Protein AF-A0A958R2Z1-F1 (afdb_monomer_lite)

Sequence (185 aa):
MEFCKLLATMLVLVLSSSAIAAGGSEYTQKKSKKLNLEVQIKERERILEDLIKKKNGTTDPDVRRKVVEEMTAVHSAMLESIEDYNKVSKDLEYRYPEKGDDTKRKYLPMRSRSLEQIEKEMGLDAVLSGAKERVDQKYAPIVEEAKKKEKSARGGAFAEIEQADEKQKRKKEREQQRERLRLVR

Secondary structure (DSSP, 8-state):
--HHHHHHHHHHHHHTTSSSSS---HHHHHHHHHHHHHHHHHHHHHHHHHHHHHHHH---HHHHHHHHHHHHHHHHHHHHHHHHHHHHHHHHHHH-GGG-TTTTTT-PPPPP--HHHHHHHHSHHHHHHHHHHHHHHHHHHHHHHHHHHHHHHHHHHHHHHHHHHHHHHHHHHHHHHHHHHHTT-

Foldseek 3Di:
DVVVVVVVVVVVVVVVPPPPDDCDDPLVVLVVLLVVLVVLLVVLLVVLLVLLVVLVPDPDPVVNVVSVVVNVVSLVVSVVSLVVSLVSLVVSCVVPVVVPPVNVVPRDRDDRDDSVRSCVCSDPVVVVVVVVVVVCVVCVVVVVVVVVVVCVVCVVPVVVVVVVVVVVVVVVVVVVVVVVVVVVD

Structure (mmCIF, N/CA/C/O backbone):
data_AF-A0A958R2Z1-F1
#
_entry.id   AF-A0A958R2Z1-F1
#
loop_
_atom_site.group_PDB
_atom_site.id
_atom_site.type_symbol
_atom_site.label_atom_id
_atom_site.label_alt_id
_atom_site.label_comp_id
_atom_site.label_asym_id
_atom_site.label_entity_id
_atom_site.label_seq_id
_atom_site.pdbx_PDB_ins_code
_atom_site.Cartn_x
_atom_site.Cartn_y
_atom_site.Cartn_z
_atom_site.occupancy
_atom_site.B_iso_or_equiv
_atom_site.auth_seq_id
_atom_site.auth_comp_id
_atom_site.auth_asym_id
_atom_site.auth_atom_id
_atom_site.pdbx_PDB_model_num
ATOM 1 N N . MET A 1 1 ? 48.773 34.356 -38.856 1.00 56.91 1 MET A N 1
ATOM 2 C CA . MET A 1 1 ? 48.011 33.153 -39.269 1.00 56.91 1 MET A CA 1
ATOM 3 C C . MET A 1 1 ? 48.010 32.021 -38.228 1.00 56.91 1 MET A C 1
ATOM 5 O O . MET A 1 1 ? 47.507 30.948 -38.525 1.00 56.91 1 MET A O 1
ATOM 9 N N . GLU A 1 2 ? 48.487 32.240 -36.995 1.00 55.22 2 GLU A N 1
ATOM 10 C CA . GLU A 1 2 ? 48.527 31.190 -35.954 1.00 55.22 2 GLU A CA 1
ATOM 11 C C . GLU A 1 2 ? 47.281 31.184 -35.040 1.00 55.22 2 GLU A C 1
ATOM 13 O O . GLU A 1 2 ? 46.893 30.142 -34.521 1.00 55.22 2 GLU A O 1
ATOM 18 N N . PHE A 1 3 ? 46.563 32.310 -34.927 1.00 54.62 3 PHE A N 1
ATOM 19 C CA . PHE A 1 3 ? 45.335 32.409 -34.120 1.00 54.62 3 PHE A CA 1
ATOM 20 C C . PHE A 1 3 ? 44.149 31.595 -34.675 1.00 54.62 3 PHE A C 1
ATOM 22 O O . PHE A 1 3 ? 43.340 31.085 -33.903 1.00 54.62 3 PHE A O 1
ATOM 29 N N . CYS A 1 4 ? 44.061 31.398 -35.996 1.00 57.38 4 CYS A N 1
ATOM 30 C CA . CYS A 1 4 ? 42.998 30.579 -36.593 1.00 57.38 4 CYS A CA 1
ATOM 31 C C . CYS A 1 4 ? 43.187 29.073 -36.345 1.00 57.38 4 CYS A C 1
ATOM 33 O O . CYS A 1 4 ? 42.202 28.340 -36.325 1.00 57.38 4 CYS A O 1
ATOM 35 N N . LYS A 1 5 ? 44.422 28.603 -36.107 1.00 58.81 5 LYS A N 1
ATOM 36 C CA . LYS A 1 5 ? 44.691 27.186 -35.808 1.00 58.81 5 LYS A CA 1
ATOM 37 C C . LYS A 1 5 ? 44.267 26.815 -34.383 1.00 58.81 5 LYS A C 1
ATOM 39 O O . LYS A 1 5 ? 43.748 25.725 -34.178 1.00 58.81 5 LYS A O 1
ATOM 44 N N . LEU A 1 6 ? 44.412 27.740 -33.430 1.00 59.84 6 LEU A N 1
ATOM 45 C CA . LEU A 1 6 ? 44.012 27.557 -32.026 1.00 59.84 6 LEU A CA 1
ATOM 46 C C . LEU A 1 6 ? 42.488 27.526 -31.822 1.00 59.84 6 LEU A C 1
ATOM 48 O O . LEU A 1 6 ? 41.992 26.775 -30.986 1.00 59.84 6 LEU A O 1
ATOM 52 N N . LEU A 1 7 ? 41.730 28.301 -32.604 1.00 61.94 7 LEU A N 1
ATOM 53 C CA . LEU A 1 7 ? 40.263 28.267 -32.546 1.00 61.94 7 LEU A CA 1
ATOM 54 C C . LEU A 1 7 ? 39.683 27.002 -33.193 1.00 61.94 7 LEU A C 1
ATOM 56 O O . LEU A 1 7 ? 38.708 26.449 -32.689 1.00 61.94 7 LEU A O 1
ATOM 60 N N . ALA A 1 8 ? 40.307 26.500 -34.263 1.00 62.34 8 ALA A N 1
ATOM 61 C CA . ALA A 1 8 ? 39.880 25.265 -34.915 1.00 62.34 8 ALA A CA 1
ATOM 62 C C . ALA A 1 8 ? 40.110 24.024 -34.033 1.00 62.34 8 ALA A C 1
ATOM 64 O O . ALA A 1 8 ? 39.255 23.142 -33.986 1.00 62.34 8 ALA A O 1
ATOM 65 N N . THR A 1 9 ? 41.216 23.961 -33.282 1.00 61.12 9 THR A N 1
ATOM 66 C CA . THR A 1 9 ? 41.487 22.832 -32.375 1.00 61.12 9 THR A CA 1
ATOM 67 C C . THR A 1 9 ? 40.597 22.843 -31.133 1.00 61.12 9 THR A C 1
ATOM 69 O O . THR A 1 9 ? 40.142 21.780 -30.713 1.00 61.12 9 THR A O 1
ATOM 72 N N . MET A 1 10 ? 40.260 24.020 -30.593 1.00 59.91 10 MET A N 1
ATOM 73 C CA . MET A 1 10 ? 39.283 24.140 -29.501 1.00 59.91 10 MET A CA 1
ATOM 74 C C . MET A 1 10 ? 37.863 23.737 -29.933 1.00 59.91 10 MET A C 1
ATOM 76 O O . MET A 1 10 ? 37.148 23.106 -29.158 1.00 59.91 10 MET A O 1
ATOM 80 N N . LEU A 1 11 ? 37.461 24.026 -31.176 1.00 53.84 11 LEU A N 1
ATOM 81 C CA . LEU A 1 11 ? 36.144 23.630 -31.689 1.00 53.84 11 LEU A CA 1
ATOM 82 C C . LEU A 1 11 ? 36.022 22.104 -31.873 1.00 53.84 11 LEU A C 1
ATOM 84 O O . LEU A 1 11 ? 34.978 21.527 -31.573 1.00 53.84 11 LEU A O 1
ATOM 88 N N . VAL A 1 12 ? 37.097 21.433 -32.302 1.00 58.16 12 VAL A N 1
ATOM 89 C CA . VAL A 1 12 ? 37.125 19.964 -32.451 1.00 58.16 12 VAL A CA 1
ATOM 90 C C . VAL A 1 12 ? 37.089 19.256 -31.088 1.00 58.16 12 VAL A C 1
ATOM 92 O O . VAL A 1 12 ? 36.422 18.233 -30.957 1.00 58.16 12 VAL A O 1
ATOM 95 N N . LEU A 1 13 ? 37.716 19.826 -30.051 1.00 54.16 13 LEU A N 1
ATOM 96 C CA . LEU A 1 13 ? 37.736 19.256 -28.693 1.00 54.16 13 LEU A CA 1
ATOM 97 C C . LEU A 1 13 ? 36.388 19.370 -27.951 1.00 54.16 13 LEU A C 1
ATOM 99 O O . LEU A 1 13 ? 36.066 18.525 -27.113 1.00 54.16 13 LEU A O 1
ATOM 103 N N . VAL A 1 14 ? 35.564 20.372 -28.279 1.00 56.72 14 VAL A N 1
ATOM 104 C CA . VAL A 1 14 ? 34.215 20.532 -27.700 1.00 56.72 14 VAL A CA 1
ATOM 105 C C . VAL A 1 14 ? 33.191 19.605 -28.375 1.00 56.72 14 VAL A C 1
ATOM 107 O O . VAL A 1 14 ? 32.267 19.125 -27.717 1.00 56.72 14 VAL A O 1
ATOM 110 N N . LEU A 1 15 ? 33.382 19.264 -29.654 1.00 53.66 15 LEU A N 1
ATOM 111 C CA . LEU A 1 15 ? 32.486 18.365 -30.397 1.00 53.66 15 LEU A CA 1
ATOM 112 C C . LEU A 1 15 ? 32.717 16.868 -30.110 1.00 53.66 15 LEU A C 1
ATOM 114 O O . LEU A 1 15 ? 31.815 16.065 -30.328 1.00 53.66 15 LEU A O 1
ATOM 118 N N . SER A 1 16 ? 33.871 16.471 -29.564 1.00 52.66 16 SER A N 1
ATOM 119 C CA . SER A 1 16 ? 34.144 15.070 -29.190 1.00 52.66 16 SER A CA 1
ATOM 120 C C . SER A 1 16 ? 33.562 14.637 -27.835 1.00 52.66 16 SER A C 1
ATOM 122 O O . SER A 1 16 ? 33.577 13.449 -27.521 1.00 52.66 16 SER A O 1
ATOM 124 N N . SER A 1 17 ? 33.027 15.561 -27.029 1.00 52.44 17 SER A N 1
ATOM 125 C CA . SER A 1 17 ? 32.559 15.262 -25.660 1.00 52.44 17 SER A CA 1
ATOM 126 C C . SER A 1 17 ? 31.057 14.954 -25.541 1.00 52.44 17 SER A C 1
ATOM 128 O O . SER A 1 17 ? 30.572 14.707 -24.440 1.00 52.44 17 SER A O 1
ATOM 130 N N . SER A 1 18 ? 30.294 14.943 -26.639 1.00 50.31 18 SER A N 1
ATOM 131 C CA . SER A 1 18 ? 28.827 14.763 -26.612 1.00 50.31 18 SER A CA 1
ATOM 132 C C . SER A 1 18 ? 28.334 13.347 -26.960 1.00 50.31 18 SER A C 1
ATOM 134 O O . SER A 1 18 ? 27.128 13.119 -26.999 1.00 50.31 18 SER A O 1
ATOM 136 N N . ALA A 1 19 ? 29.225 12.369 -27.158 1.00 48.72 19 ALA A N 1
ATOM 137 C CA . ALA A 1 19 ? 28.847 11.017 -27.598 1.00 48.72 19 ALA A CA 1
ATOM 138 C C . ALA A 1 19 ? 28.872 9.923 -26.504 1.00 48.72 19 ALA A C 1
ATOM 140 O O . ALA A 1 19 ? 28.764 8.741 -26.824 1.00 48.72 19 ALA A O 1
ATOM 141 N N . ILE A 1 20 ? 28.981 10.272 -25.215 1.00 55.00 20 ILE A N 1
ATOM 142 C CA . ILE A 1 20 ? 29.009 9.296 -24.104 1.00 55.00 20 ILE A CA 1
ATOM 143 C C . ILE A 1 20 ? 27.854 9.559 -23.126 1.00 55.00 20 ILE A C 1
ATOM 145 O O . ILE A 1 20 ? 28.091 9.944 -21.989 1.00 55.00 20 ILE A O 1
ATOM 149 N N . ALA A 1 21 ? 26.589 9.404 -23.539 1.00 50.72 21 ALA A N 1
ATOM 150 C CA . ALA A 1 21 ? 25.480 9.468 -22.566 1.00 50.72 21 ALA A CA 1
ATOM 151 C C . ALA A 1 21 ? 24.134 8.833 -22.976 1.00 50.72 21 ALA A C 1
ATOM 153 O O . ALA A 1 21 ? 23.146 9.056 -22.284 1.00 50.72 21 ALA A O 1
ATOM 154 N N . ALA A 1 22 ? 24.035 8.048 -24.057 1.00 48.44 22 ALA A N 1
ATOM 155 C CA . ALA A 1 22 ? 22.736 7.495 -24.490 1.00 48.44 22 ALA A CA 1
ATOM 156 C C . ALA A 1 22 ? 22.756 5.991 -24.821 1.00 48.44 22 ALA A C 1
ATOM 158 O O . ALA A 1 22 ? 21.903 5.500 -25.549 1.00 48.44 22 ALA A O 1
ATOM 159 N N . GLY A 1 23 ? 23.723 5.251 -24.272 1.00 41.47 23 GLY A N 1
ATOM 160 C CA . GLY A 1 23 ? 23.853 3.798 -24.430 1.00 41.47 23 GLY A CA 1
ATOM 161 C C . GLY A 1 23 ? 23.754 3.045 -23.104 1.00 41.47 23 GLY A C 1
ATOM 162 O O . GLY A 1 23 ? 24.542 2.134 -22.862 1.00 41.47 23 GLY A O 1
ATOM 163 N N . GLY A 1 24 ? 22.854 3.442 -22.199 1.00 58.66 24 GLY A N 1
ATOM 164 C CA . GLY A 1 24 ? 22.540 2.590 -21.050 1.00 58.66 24 GLY A CA 1
ATOM 165 C C . GLY A 1 24 ? 22.017 1.250 -21.567 1.00 58.66 24 GLY A C 1
ATOM 166 O O . GLY A 1 24 ? 21.120 1.241 -22.406 1.00 58.66 24 GLY A O 1
ATOM 167 N N . SER A 1 25 ? 22.593 0.127 -21.125 1.00 81.06 25 SER A N 1
ATOM 168 C CA . SER A 1 25 ? 22.100 -1.194 -21.531 1.00 81.06 25 SER A CA 1
ATOM 169 C C . SER A 1 25 ? 20.599 -1.310 -21.232 1.00 81.06 25 SER A C 1
ATOM 171 O O . SER A 1 25 ? 20.127 -0.755 -20.244 1.00 81.06 25 SER A O 1
ATOM 173 N N . GLU A 1 26 ? 19.829 -2.031 -22.055 1.00 88.38 26 GLU A N 1
ATOM 174 C CA . GLU A 1 26 ? 18.372 -2.221 -21.862 1.00 88.38 26 GLU A CA 1
ATOM 175 C C . GLU A 1 26 ? 18.023 -2.587 -20.400 1.00 88.38 26 GLU A C 1
ATOM 177 O O . GLU A 1 26 ? 17.028 -2.125 -19.836 1.00 88.38 26 GLU A O 1
ATOM 182 N N . TYR A 1 27 ? 18.910 -3.340 -19.742 1.00 86.94 27 TYR A N 1
ATOM 183 C CA . TYR A 1 27 ? 18.858 -3.638 -18.315 1.00 86.94 27 TYR A CA 1
ATOM 184 C C . TYR A 1 27 ? 18.813 -2.391 -17.412 1.00 86.94 27 TYR A C 1
ATOM 186 O O . TYR A 1 27 ? 17.970 -2.322 -16.516 1.00 86.94 27 TYR A O 1
ATOM 194 N N . THR A 1 28 ? 19.689 -1.397 -17.605 1.00 88.56 28 THR A N 1
ATOM 195 C CA . THR A 1 28 ? 19.709 -0.192 -16.756 1.00 88.56 28 THR A CA 1
ATOM 196 C C . THR A 1 28 ? 18.454 0.652 -16.942 1.00 88.56 28 THR A C 1
ATOM 198 O O . THR A 1 28 ? 17.934 1.174 -15.956 1.00 88.56 28 THR A O 1
ATOM 201 N N . GLN A 1 29 ? 17.917 0.716 -18.163 1.00 90.94 29 GLN A N 1
ATOM 202 C CA . GLN A 1 29 ? 16.654 1.395 -18.459 1.00 90.94 29 GLN A CA 1
ATOM 203 C C . GLN A 1 29 ? 15.463 0.694 -17.791 1.00 90.94 29 GLN A C 1
ATOM 205 O O . GLN A 1 29 ? 14.625 1.335 -17.158 1.00 90.94 29 GLN A O 1
ATOM 210 N N . LYS A 1 30 ? 15.383 -0.638 -17.881 1.00 90.69 30 LYS A N 1
ATOM 211 C CA . LYS A 1 30 ? 14.327 -1.408 -17.206 1.00 90.69 30 LYS A CA 1
ATOM 212 C C . LYS A 1 30 ? 14.442 -1.311 -15.685 1.00 90.69 30 LYS A C 1
ATOM 214 O O . LYS A 1 30 ? 13.432 -1.167 -14.997 1.00 90.69 30 LYS A O 1
ATOM 219 N N . LYS A 1 31 ? 15.666 -1.315 -15.152 1.00 89.69 31 LYS A N 1
ATOM 220 C CA . LYS A 1 31 ? 15.934 -1.135 -13.721 1.00 89.69 31 LYS A CA 1
ATOM 221 C C . LYS A 1 31 ? 15.510 0.249 -13.225 1.00 89.69 31 LYS A C 1
ATOM 223 O O . LYS A 1 31 ? 14.872 0.335 -12.179 1.00 89.69 31 LYS A O 1
ATOM 228 N N . SER A 1 32 ? 15.822 1.320 -13.956 1.00 91.38 32 SER A N 1
ATOM 229 C CA . SER A 1 32 ? 15.387 2.672 -13.584 1.00 91.38 32 SER A CA 1
ATOM 230 C C . SER A 1 32 ? 13.868 2.819 -13.681 1.00 91.38 32 SER A C 1
ATOM 232 O O . SER A 1 32 ? 13.253 3.344 -12.755 1.00 91.38 32 SER A O 1
ATOM 234 N N . LYS A 1 33 ? 13.238 2.258 -14.725 1.00 93.25 33 LYS A N 1
ATOM 235 C CA . LYS A 1 33 ? 11.772 2.199 -14.841 1.00 93.25 33 LYS A CA 1
ATOM 236 C C . LYS A 1 33 ? 11.137 1.502 -13.635 1.00 93.25 33 LYS A C 1
ATOM 238 O O . LYS A 1 33 ? 10.193 2.037 -13.062 1.00 93.25 33 LYS A O 1
ATOM 243 N N . LYS A 1 34 ? 11.672 0.349 -13.219 1.00 90.94 34 LYS A N 1
ATOM 244 C CA . LYS A 1 34 ? 11.205 -0.378 -12.028 1.00 90.94 34 LYS A CA 1
ATOM 245 C C . LYS A 1 34 ? 11.274 0.493 -10.767 1.00 90.94 34 LYS A C 1
ATOM 247 O O . LYS A 1 34 ? 10.302 0.555 -10.021 1.00 90.94 34 LYS A O 1
ATOM 252 N N . LEU A 1 35 ? 12.405 1.164 -10.537 1.00 91.69 35 LEU A N 1
ATOM 253 C CA . LEU A 1 35 ? 12.589 2.039 -9.372 1.00 91.69 35 LEU A CA 1
ATOM 254 C C . LEU A 1 35 ? 11.611 3.219 -9.383 1.00 91.69 35 LEU A C 1
ATOM 256 O O . LEU A 1 35 ? 11.030 3.541 -8.352 1.00 91.69 35 LEU A O 1
ATOM 260 N N . ASN A 1 36 ? 11.377 3.824 -10.547 1.00 95.00 36 ASN A N 1
ATOM 261 C CA . ASN A 1 36 ? 10.409 4.910 -10.683 1.00 95.00 36 ASN A CA 1
ATOM 262 C C . ASN A 1 36 ? 8.981 4.445 -10.369 1.00 95.00 36 ASN A C 1
ATOM 264 O O . ASN A 1 36 ? 8.262 5.143 -9.659 1.00 95.00 36 ASN A O 1
ATOM 268 N N . LEU A 1 37 ? 8.585 3.258 -10.841 1.00 95.50 37 LEU A N 1
ATOM 269 C CA . LEU A 1 37 ? 7.282 2.668 -10.515 1.00 95.50 37 LEU A CA 1
ATOM 270 C C . LEU A 1 37 ? 7.143 2.408 -9.010 1.00 95.50 37 LEU A C 1
ATOM 272 O O . LEU A 1 37 ? 6.101 2.703 -8.437 1.00 95.50 37 LEU A O 1
ATOM 276 N N . GLU A 1 38 ? 8.199 1.935 -8.345 1.00 93.50 38 GLU A N 1
ATOM 277 C CA . GLU A 1 38 ? 8.192 1.750 -6.889 1.00 93.50 38 GLU A CA 1
ATOM 278 C C . GLU A 1 38 ? 7.981 3.072 -6.135 1.00 93.50 38 GLU A C 1
ATOM 280 O O . GLU A 1 38 ? 7.201 3.126 -5.183 1.00 93.50 38 GLU A O 1
ATOM 285 N N . VAL A 1 39 ? 8.645 4.148 -6.567 1.00 95.31 39 VAL A N 1
ATOM 286 C CA . VAL A 1 39 ? 8.457 5.485 -5.983 1.00 95.31 39 VAL A CA 1
ATOM 287 C C . VAL A 1 39 ? 7.030 5.986 -6.214 1.00 95.31 39 VAL A C 1
ATOM 289 O O . VAL A 1 39 ? 6.411 6.491 -5.282 1.00 95.31 39 VAL A O 1
ATOM 292 N N . GLN A 1 40 ? 6.477 5.803 -7.417 1.00 96.00 40 GLN A N 1
ATOM 293 C CA . GLN A 1 40 ? 5.100 6.199 -7.734 1.00 96.00 40 GLN A CA 1
ATOM 294 C C . GLN A 1 40 ? 4.064 5.441 -6.902 1.00 96.00 40 GLN A C 1
ATOM 296 O O . GLN A 1 40 ? 3.106 6.047 -6.428 1.00 96.00 40 GLN A O 1
ATOM 301 N N . ILE A 1 41 ? 4.254 4.134 -6.701 1.00 95.62 41 ILE A N 1
ATOM 302 C CA . ILE A 1 41 ? 3.369 3.321 -5.860 1.00 95.62 41 ILE A CA 1
ATOM 303 C C . ILE A 1 41 ? 3.393 3.851 -4.424 1.00 95.62 41 ILE A C 1
ATOM 305 O O . ILE A 1 41 ? 2.334 4.141 -3.877 1.00 95.62 41 ILE A O 1
ATOM 309 N N . LYS A 1 42 ? 4.582 4.081 -3.852 1.00 95.00 42 LYS A N 1
ATOM 310 C CA . LYS A 1 42 ? 4.731 4.639 -2.494 1.00 95.00 42 LYS A CA 1
ATOM 311 C C . LYS A 1 42 ? 4.096 6.020 -2.346 1.00 95.00 42 LYS A C 1
ATOM 313 O O . LYS A 1 42 ? 3.500 6.316 -1.316 1.00 95.00 42 LYS A O 1
ATOM 318 N N . GLU A 1 43 ? 4.222 6.871 -3.358 1.00 96.56 43 GLU A N 1
ATOM 319 C CA . GLU A 1 43 ? 3.614 8.199 -3.324 1.00 96.56 43 GLU A CA 1
ATOM 320 C C . GLU A 1 43 ? 2.084 8.124 -3.387 1.00 96.56 43 GLU A C 1
ATOM 322 O O . GLU A 1 43 ? 1.398 8.788 -2.615 1.00 96.56 43 GLU A O 1
ATOM 327 N N . ARG A 1 44 ? 1.527 7.246 -4.229 1.00 96.50 44 ARG A N 1
ATOM 328 C CA . ARG A 1 44 ? 0.074 7.019 -4.277 1.00 96.50 44 ARG A CA 1
ATOM 329 C C . ARG A 1 44 ? -0.468 6.396 -2.996 1.00 96.50 44 ARG A C 1
ATOM 331 O O . ARG A 1 44 ? -1.572 6.748 -2.594 1.00 96.50 44 ARG A O 1
ATOM 338 N N . GLU A 1 45 ? 0.296 5.529 -2.334 1.00 94.44 45 GLU A N 1
ATOM 339 C CA . GLU A 1 45 ? -0.061 5.001 -1.012 1.00 94.44 45 GLU A CA 1
ATOM 340 C C . GLU A 1 45 ? -0.185 6.121 0.028 1.00 94.44 45 GLU A C 1
ATOM 342 O O . GLU A 1 45 ? -1.155 6.136 0.782 1.00 94.44 45 GLU A O 1
ATOM 347 N N . ARG A 1 46 ? 0.733 7.097 0.030 1.00 95.12 46 ARG A N 1
ATOM 348 C CA . ARG A 1 46 ? 0.645 8.272 0.917 1.00 95.12 46 ARG A CA 1
ATOM 349 C C . ARG A 1 46 ? -0.562 9.147 0.604 1.00 95.12 46 ARG A C 1
ATOM 351 O O . ARG A 1 46 ? -1.287 9.532 1.514 1.00 95.12 46 ARG A O 1
ATOM 358 N N . ILE A 1 47 ? -0.805 9.422 -0.678 1.00 95.69 47 ILE A N 1
ATOM 359 C CA . ILE A 1 47 ? -1.978 10.196 -1.107 1.00 95.69 47 ILE A CA 1
ATOM 360 C C . ILE A 1 47 ? -3.267 9.490 -0.661 1.00 95.69 47 ILE A C 1
ATOM 362 O O . ILE A 1 47 ? -4.171 10.141 -0.142 1.00 95.69 47 ILE A O 1
ATOM 366 N N . LEU A 1 48 ? -3.351 8.162 -0.809 1.00 95.25 48 LEU A N 1
ATOM 367 C CA . LEU A 1 48 ? -4.483 7.382 -0.303 1.00 95.25 48 LEU A CA 1
ATOM 368 C C . LEU A 1 48 ? -4.625 7.501 1.215 1.00 95.25 48 LEU A C 1
ATOM 370 O O . LEU A 1 48 ? -5.736 7.714 1.691 1.00 95.25 48 LEU A O 1
ATOM 374 N N . GLU A 1 49 ? -3.530 7.408 1.968 1.00 93.50 49 GLU A N 1
ATOM 375 C CA . GLU A 1 49 ? -3.542 7.576 3.425 1.00 93.50 49 GLU A CA 1
ATOM 376 C C . GLU A 1 49 ? -4.132 8.938 3.834 1.00 93.50 49 GLU A C 1
ATOM 378 O O . GLU A 1 49 ? -4.991 9.017 4.719 1.00 93.50 49 GLU A O 1
ATOM 383 N N . ASP A 1 50 ? -3.733 10.012 3.155 1.00 94.25 50 ASP A N 1
ATOM 384 C CA . ASP A 1 50 ? -4.230 11.362 3.424 1.00 94.25 50 ASP A CA 1
ATOM 385 C C . ASP A 1 50 ? -5.704 11.533 3.033 1.00 94.25 50 ASP A C 1
ATOM 387 O O . ASP A 1 50 ? -6.479 12.149 3.772 1.00 94.25 50 ASP A O 1
ATOM 391 N N . LEU A 1 51 ? -6.135 10.933 1.920 1.00 95.25 51 LEU A N 1
ATOM 392 C CA . LEU A 1 51 ? -7.544 10.919 1.522 1.00 95.25 51 LEU A CA 1
ATOM 393 C C . LEU A 1 51 ? -8.410 10.125 2.509 1.00 95.25 51 LEU A C 1
ATOM 395 O O . LEU A 1 51 ? -9.503 10.574 2.852 1.00 95.25 51 LEU A O 1
ATOM 399 N N . ILE A 1 52 ? -7.916 9.002 3.038 1.00 93.44 52 ILE A N 1
ATOM 400 C CA . ILE A 1 52 ? -8.607 8.217 4.073 1.00 93.44 52 ILE A CA 1
ATOM 401 C C . ILE A 1 52 ? -8.780 9.057 5.342 1.00 93.44 52 ILE A C 1
ATOM 403 O O . ILE A 1 52 ? -9.879 9.128 5.900 1.00 93.44 52 ILE A O 1
ATOM 407 N N . LYS A 1 53 ? -7.727 9.760 5.777 1.00 91.62 53 LYS A N 1
ATOM 408 C CA . LYS A 1 53 ? -7.808 10.694 6.913 1.00 91.62 53 LYS A CA 1
ATOM 409 C C . LYS A 1 53 ? -8.833 11.798 6.654 1.00 91.62 53 LYS A C 1
ATOM 411 O O . LYS A 1 53 ? -9.658 12.080 7.523 1.00 91.62 53 LYS A O 1
ATOM 416 N N . LYS A 1 54 ? -8.837 12.381 5.452 1.00 92.88 54 LYS A N 1
ATOM 417 C CA . LYS A 1 54 ? -9.787 13.430 5.052 1.00 92.88 54 LYS A CA 1
ATOM 418 C C . LYS A 1 54 ? -11.232 12.921 5.027 1.00 92.88 54 LYS A C 1
ATOM 420 O O . LYS A 1 54 ? -12.115 13.597 5.555 1.00 92.88 54 LYS A O 1
ATOM 425 N N . LYS A 1 55 ? -11.478 11.722 4.487 1.00 93.06 55 LYS A N 1
ATOM 426 C CA . LYS A 1 55 ? -12.789 11.043 4.479 1.00 93.06 55 LYS A CA 1
ATOM 427 C C . LYS A 1 55 ? -13.312 10.848 5.902 1.00 93.06 55 LYS A C 1
ATOM 429 O O . LYS A 1 55 ? -14.468 11.169 6.173 1.00 93.06 55 LYS A O 1
ATOM 434 N N . ASN A 1 56 ? -12.454 10.363 6.800 1.00 89.25 56 ASN A N 1
ATOM 435 C CA . ASN A 1 56 ? -12.804 10.078 8.193 1.00 89.25 56 ASN A CA 1
ATOM 436 C C . ASN A 1 56 ? -13.008 11.351 9.031 1.00 89.25 56 ASN A C 1
ATOM 438 O O . ASN A 1 56 ? -13.839 11.354 9.935 1.00 89.25 56 ASN A O 1
ATOM 442 N N . GLY A 1 57 ? -12.283 12.434 8.730 1.00 89.56 57 GLY A N 1
ATOM 443 C CA . GLY A 1 57 ? -12.398 13.714 9.439 1.00 89.56 57 GLY A CA 1
ATOM 444 C C . GLY A 1 57 ? -13.538 14.621 8.962 1.00 89.56 57 GLY A C 1
ATOM 445 O O . GLY A 1 57 ? -13.888 15.573 9.655 1.00 89.56 57 GLY A O 1
ATOM 446 N N . THR A 1 58 ? -14.126 14.351 7.795 1.00 93.19 58 THR A N 1
ATOM 447 C CA . THR A 1 58 ? -15.157 15.213 7.203 1.00 93.19 58 THR A CA 1
ATOM 448 C C . THR A 1 58 ? -16.563 14.731 7.553 1.00 93.19 58 THR A C 1
ATOM 450 O O . THR A 1 58 ? -16.898 13.565 7.334 1.00 93.19 58 THR A O 1
ATOM 453 N N . THR A 1 59 ? -17.415 15.628 8.050 1.00 93.31 59 THR A N 1
ATOM 454 C CA . THR A 1 59 ? -18.838 15.365 8.344 1.00 93.31 59 THR A CA 1
ATOM 455 C C . THR A 1 59 ? -19.767 15.677 7.170 1.00 93.31 59 THR A C 1
ATOM 457 O O . THR A 1 59 ? -20.856 15.114 7.099 1.00 93.31 59 THR A O 1
ATOM 460 N N . ASP A 1 60 ? -19.329 16.531 6.243 1.00 96.56 60 ASP A N 1
ATOM 461 C CA . ASP A 1 60 ? -20.081 16.918 5.049 1.00 96.56 60 ASP A CA 1
ATOM 462 C C . ASP A 1 60 ? -20.181 15.747 4.040 1.00 96.56 60 ASP A C 1
ATOM 464 O O . ASP A 1 60 ? -19.144 15.238 3.584 1.00 96.56 60 ASP A O 1
ATOM 468 N N . PRO A 1 61 ? -21.401 15.299 3.679 1.00 94.62 61 PRO A N 1
ATOM 469 C CA . PRO A 1 61 ? -21.601 14.190 2.749 1.00 94.62 61 PRO A CA 1
ATOM 470 C C . PRO A 1 61 ? -21.099 14.479 1.327 1.00 94.62 61 PRO A C 1
ATOM 472 O O . PRO A 1 61 ? -20.586 13.564 0.677 1.00 94.62 61 PRO A O 1
ATOM 475 N N . ASP A 1 62 ? -21.186 15.720 0.844 1.00 95.81 62 ASP A N 1
ATOM 476 C CA . ASP A 1 62 ? -20.788 16.064 -0.525 1.00 95.81 62 ASP A CA 1
ATOM 477 C C . ASP A 1 62 ? -19.267 16.054 -0.672 1.00 95.81 62 ASP A C 1
ATOM 479 O O . ASP A 1 62 ? -18.715 15.526 -1.644 1.00 95.81 62 ASP A O 1
ATOM 483 N N . VAL A 1 63 ? -18.565 16.580 0.333 1.00 94.50 63 VAL A N 1
ATOM 484 C CA . VAL A 1 63 ? -17.101 16.517 0.394 1.00 94.50 63 VAL A CA 1
ATOM 485 C C . VAL A 1 63 ? -16.642 15.071 0.557 1.00 94.50 63 VAL A C 1
ATOM 487 O O . VAL A 1 63 ? -15.700 14.652 -0.116 1.00 94.50 63 VAL A O 1
ATOM 490 N N . ARG A 1 64 ? -17.328 14.273 1.385 1.00 94.50 64 ARG A N 1
ATOM 491 C CA . ARG A 1 64 ? -17.011 12.851 1.553 1.00 94.50 64 ARG A CA 1
ATOM 492 C C . ARG A 1 64 ? -17.137 12.082 0.237 1.00 94.50 64 ARG A C 1
ATOM 494 O O . ARG A 1 64 ? -16.256 11.280 -0.063 1.00 94.50 64 ARG A O 1
ATOM 501 N N . ARG A 1 65 ? -18.176 12.342 -0.566 1.00 95.62 65 ARG A N 1
ATOM 502 C CA . ARG A 1 65 ? -18.346 11.696 -1.878 1.00 95.62 65 ARG A CA 1
ATOM 503 C C . ARG A 1 65 ? -17.198 12.032 -2.829 1.00 95.62 65 ARG A C 1
ATOM 505 O O . ARG A 1 65 ? -16.616 11.119 -3.403 1.00 95.62 65 ARG A O 1
ATOM 512 N N . LYS A 1 66 ? -16.818 13.311 -2.925 1.00 96.50 66 LYS A N 1
ATOM 513 C CA . LYS A 1 66 ? -15.681 13.754 -3.755 1.00 96.50 66 LYS A CA 1
ATOM 514 C C . LYS A 1 66 ? -14.369 13.092 -3.341 1.00 96.50 66 LYS A C 1
ATOM 516 O O . LYS A 1 66 ? -13.615 12.643 -4.192 1.00 96.50 66 LYS A O 1
ATOM 521 N N . VAL A 1 67 ? -14.120 12.978 -2.036 1.00 96.19 67 VAL A N 1
ATOM 522 C CA . VAL A 1 67 ? -12.924 12.293 -1.525 1.00 96.19 67 VAL A CA 1
ATOM 523 C C . VAL A 1 67 ? -12.935 10.811 -1.905 1.00 96.19 67 VAL A C 1
ATOM 525 O O . VAL A 1 67 ? -11.902 10.285 -2.297 1.00 96.19 67 VAL A O 1
ATOM 528 N N . VAL A 1 68 ? -14.086 10.135 -1.848 1.00 95.19 68 VAL A N 1
ATOM 529 C CA . VAL A 1 68 ? -14.196 8.734 -2.292 1.00 95.19 68 VAL A CA 1
ATOM 530 C C . VAL A 1 68 ? -13.939 8.601 -3.797 1.00 95.19 68 VAL A C 1
ATOM 532 O O . VAL A 1 68 ? -13.214 7.698 -4.208 1.00 95.19 68 VAL A O 1
ATOM 535 N N . GLU A 1 69 ? -14.465 9.511 -4.619 1.00 96.88 69 GLU A N 1
ATOM 536 C CA . GLU A 1 69 ? -14.180 9.553 -6.061 1.00 96.88 69 GLU A CA 1
ATOM 537 C C . GLU A 1 69 ? -12.664 9.718 -6.315 1.00 96.88 69 GLU A C 1
ATOM 539 O O . GLU A 1 69 ? -12.067 8.923 -7.045 1.00 96.88 69 GLU A O 1
ATOM 544 N N . GLU A 1 70 ? -12.004 10.656 -5.625 1.00 96.81 70 GLU A N 1
ATOM 545 C CA . GLU A 1 70 ? -10.543 10.839 -5.674 1.00 96.81 70 GLU A CA 1
ATOM 546 C C . GLU A 1 70 ? -9.783 9.574 -5.233 1.00 96.81 70 GLU A C 1
ATOM 548 O O . GLU A 1 70 ? -8.831 9.158 -5.898 1.00 96.81 70 GLU A O 1
ATOM 553 N N . MET A 1 71 ? -10.223 8.909 -4.159 1.00 96.25 71 MET A N 1
ATOM 554 C CA . MET A 1 71 ? -9.620 7.660 -3.678 1.00 96.25 71 MET A CA 1
ATOM 555 C C . MET A 1 71 ? -9.687 6.554 -4.730 1.00 96.25 71 MET A C 1
ATOM 557 O O . MET A 1 71 ? -8.691 5.866 -4.957 1.00 96.25 71 MET A O 1
ATOM 561 N N . THR A 1 72 ? -10.832 6.387 -5.397 1.00 96.88 72 THR A N 1
ATOM 562 C CA . THR A 1 72 ? -10.982 5.368 -6.448 1.00 96.88 72 THR A CA 1
ATOM 563 C C . THR A 1 72 ? -10.073 5.643 -7.644 1.00 96.88 72 THR A C 1
ATOM 565 O O . THR A 1 72 ? -9.427 4.720 -8.145 1.00 96.88 72 THR A O 1
ATOM 568 N N . ALA A 1 73 ? -9.933 6.910 -8.048 1.00 97.62 73 ALA A N 1
ATOM 569 C CA . ALA A 1 73 ? -9.033 7.302 -9.127 1.00 97.62 73 ALA A CA 1
ATOM 570 C C . ALA A 1 73 ? -7.565 7.005 -8.773 1.00 97.62 73 ALA A C 1
ATOM 572 O O . ALA A 1 73 ? -6.864 6.347 -9.544 1.00 97.62 73 ALA A O 1
ATOM 573 N N . VAL A 1 74 ? -7.105 7.404 -7.581 1.00 97.38 74 VAL A N 1
ATOM 574 C CA . VAL A 1 74 ? -5.724 7.145 -7.134 1.00 97.38 74 VAL A CA 1
ATOM 575 C C . VAL A 1 74 ? -5.453 5.645 -6.986 1.00 97.38 74 VAL A C 1
ATOM 577 O O . VAL A 1 74 ? -4.388 5.173 -7.391 1.00 97.38 74 VAL A O 1
ATOM 580 N N . HIS A 1 75 ? -6.412 4.880 -6.453 1.00 96.94 75 HIS A N 1
ATOM 581 C CA . HIS A 1 75 ? -6.292 3.428 -6.301 1.00 96.94 75 HIS A CA 1
ATOM 582 C C . HIS A 1 75 ? -6.182 2.715 -7.650 1.00 96.94 75 HIS A C 1
ATOM 584 O O . HIS A 1 75 ? -5.288 1.887 -7.817 1.00 96.94 75 HIS A O 1
ATOM 590 N N . SER A 1 76 ? -7.008 3.088 -8.631 1.00 97.38 76 SER A N 1
ATOM 591 C CA . SER A 1 76 ? -6.935 2.517 -9.982 1.00 97.38 76 SER A CA 1
ATOM 592 C C . SER A 1 76 ? -5.567 2.754 -10.632 1.00 97.38 76 SER A C 1
ATOM 594 O O . SER A 1 76 ? -4.911 1.799 -11.048 1.00 97.38 76 SER A O 1
ATOM 596 N N . ALA A 1 77 ? -5.056 3.989 -10.585 1.00 96.50 77 ALA A N 1
ATOM 597 C CA . ALA A 1 77 ? -3.729 4.314 -11.099 1.00 96.50 77 ALA A CA 1
ATOM 598 C C . ALA A 1 77 ? -2.623 3.544 -10.354 1.00 96.50 77 ALA A C 1
ATOM 600 O O . ALA A 1 77 ? -1.643 3.095 -10.948 1.00 96.50 77 ALA A O 1
ATOM 601 N N . MET A 1 78 ? -2.750 3.373 -9.034 1.00 96.12 78 MET A N 1
ATOM 602 C CA . MET A 1 78 ? -1.811 2.572 -8.246 1.00 96.12 78 MET A CA 1
ATOM 603 C C . MET A 1 78 ? -1.784 1.107 -8.701 1.00 96.12 78 MET A C 1
ATOM 605 O O . MET A 1 78 ? -0.693 0.554 -8.842 1.00 96.12 78 MET A O 1
ATOM 609 N N . LEU A 1 79 ? -2.944 0.496 -8.969 1.00 96.50 79 LEU A N 1
ATOM 610 C CA . LEU A 1 79 ? -3.031 -0.875 -9.481 1.00 96.50 79 LEU A CA 1
ATOM 611 C C . LEU A 1 79 ? -2.339 -1.027 -10.839 1.00 96.50 79 LEU A C 1
ATOM 613 O O . LEU A 1 79 ? -1.576 -1.976 -11.015 1.00 96.50 79 LEU A O 1
ATOM 617 N N . GLU A 1 80 ? -2.526 -0.072 -11.751 1.00 97.19 80 GLU A N 1
ATOM 618 C CA . GLU A 1 80 ? -1.835 -0.064 -13.048 1.00 97.19 80 GLU A CA 1
ATOM 619 C C . GLU A 1 80 ? -0.309 -0.039 -12.872 1.00 97.19 80 GLU A C 1
ATOM 621 O O . GLU A 1 80 ? 0.412 -0.830 -13.481 1.00 97.19 80 GLU A O 1
ATOM 626 N N . SER A 1 81 ? 0.210 0.804 -11.972 1.00 96.81 81 SER A N 1
ATOM 627 C CA . SER A 1 81 ? 1.654 0.833 -11.710 1.00 96.81 81 SER A CA 1
ATOM 628 C C . SER A 1 81 ? 2.179 -0.417 -11.012 1.00 96.81 81 SER A C 1
ATOM 630 O O . SER A 1 81 ? 3.321 -0.797 -11.269 1.00 96.81 81 SER A O 1
ATOM 632 N N . ILE A 1 82 ? 1.380 -1.078 -10.169 1.00 96.00 82 ILE A N 1
ATOM 633 C CA . ILE A 1 82 ? 1.728 -2.385 -9.588 1.00 96.00 82 ILE A CA 1
ATOM 634 C C . ILE A 1 82 ? 1.824 -3.442 -10.693 1.00 96.00 82 ILE A C 1
ATOM 636 O O . ILE A 1 82 ? 2.767 -4.238 -10.711 1.00 96.00 82 ILE A O 1
ATOM 640 N N . GLU A 1 83 ? 0.880 -3.450 -11.634 1.00 96.75 83 GLU A N 1
ATOM 641 C CA . GLU A 1 83 ? 0.900 -4.382 -12.758 1.00 96.75 83 GLU A CA 1
ATOM 642 C C . GLU A 1 83 ? 2.138 -4.166 -13.639 1.00 96.75 83 GLU A C 1
ATOM 644 O O . GLU A 1 83 ? 2.875 -5.114 -13.925 1.00 96.75 83 GLU A O 1
ATOM 649 N N . ASP A 1 84 ? 2.428 -2.915 -13.997 1.00 96.19 84 ASP A N 1
ATOM 650 C CA . ASP A 1 84 ? 3.616 -2.549 -14.767 1.00 96.19 84 ASP A CA 1
ATOM 651 C C . ASP A 1 84 ? 4.916 -2.876 -14.027 1.00 96.19 84 ASP A C 1
ATOM 653 O O . ASP A 1 84 ? 5.872 -3.373 -14.632 1.00 96.19 84 ASP A O 1
ATOM 657 N N . TYR A 1 85 ? 4.957 -2.654 -12.712 1.00 95.12 85 TYR A N 1
ATOM 658 C CA . TYR A 1 85 ? 6.095 -3.024 -11.875 1.00 95.12 85 TYR A CA 1
ATOM 659 C C . TYR A 1 85 ? 6.346 -4.532 -11.934 1.00 95.12 85 TYR A C 1
ATOM 661 O O . TYR A 1 85 ? 7.489 -4.969 -12.101 1.00 95.12 85 TYR A O 1
ATOM 669 N N . ASN A 1 86 ? 5.284 -5.332 -11.834 1.00 93.81 86 ASN A N 1
ATOM 670 C CA . ASN A 1 86 ? 5.363 -6.787 -11.874 1.00 93.81 86 ASN A CA 1
ATOM 671 C C . ASN A 1 86 ? 5.793 -7.28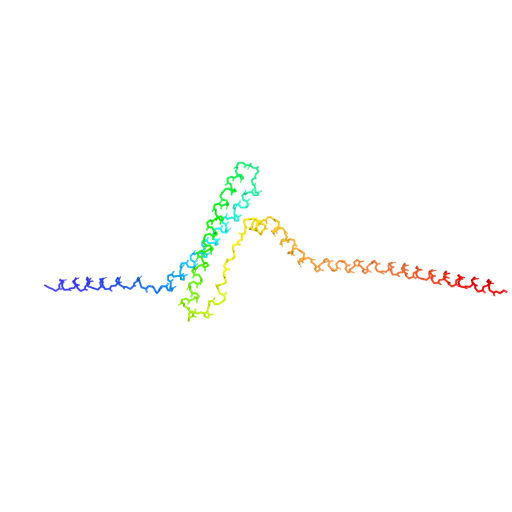9 -13.260 1.00 93.81 86 ASN A C 1
ATOM 673 O O . ASN A 1 86 ? 6.643 -8.177 -13.338 1.00 93.81 86 ASN A O 1
ATOM 677 N N . LYS A 1 87 ? 5.290 -6.684 -14.348 1.00 94.44 87 LYS A N 1
ATOM 678 C CA . LYS A 1 87 ? 5.730 -6.975 -15.726 1.00 94.44 87 LYS A CA 1
ATOM 679 C C . LYS A 1 87 ? 7.226 -6.714 -15.902 1.00 94.44 87 LYS A C 1
ATOM 681 O O . LYS A 1 87 ? 7.957 -7.609 -16.315 1.00 94.44 87 LYS A O 1
ATOM 686 N N . VAL A 1 88 ? 7.699 -5.520 -15.529 1.00 92.31 88 VAL A N 1
ATOM 687 C CA . VAL A 1 88 ? 9.122 -5.147 -15.639 1.00 92.31 88 VAL A CA 1
ATOM 688 C C . VAL A 1 88 ? 9.999 -6.029 -14.748 1.00 92.31 88 VAL A C 1
ATOM 690 O O . VAL A 1 88 ? 11.100 -6.403 -15.146 1.00 92.31 88 VAL A O 1
ATOM 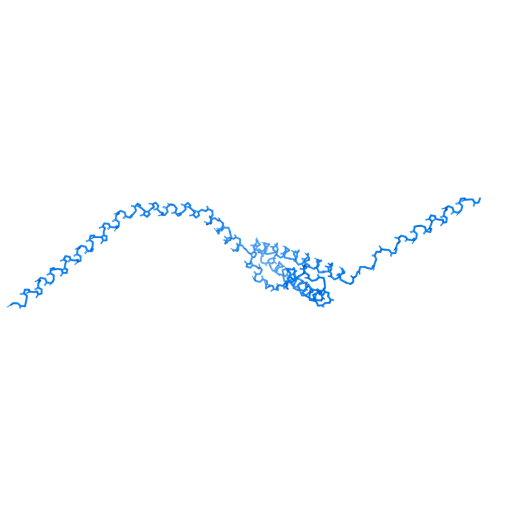693 N N . SER A 1 89 ? 9.516 -6.392 -13.558 1.00 90.31 89 SER A N 1
ATOM 694 C CA . SER A 1 89 ? 10.240 -7.276 -12.640 1.00 90.31 89 SER A CA 1
ATOM 695 C C . SER A 1 89 ? 10.410 -8.681 -13.216 1.00 90.31 89 SER A C 1
ATOM 697 O O . SER A 1 89 ? 11.531 -9.186 -13.205 1.00 90.31 89 SER A O 1
ATOM 699 N N . LYS A 1 90 ? 9.348 -9.266 -13.789 1.00 89.88 90 LYS A N 1
ATOM 700 C CA . LYS A 1 90 ? 9.418 -10.550 -14.506 1.00 89.88 90 LYS A CA 1
ATOM 701 C C . LYS A 1 90 ? 10.375 -10.483 -15.692 1.00 89.88 90 LYS A C 1
ATOM 703 O O . LYS A 1 90 ? 11.207 -11.366 -15.868 1.00 89.88 90 LYS A O 1
ATOM 708 N N . ASP A 1 91 ? 10.280 -9.426 -16.492 1.00 90.12 91 ASP A N 1
ATOM 709 C CA . ASP A 1 91 ? 11.149 -9.218 -17.652 1.00 90.12 91 ASP A CA 1
ATOM 710 C C . ASP A 1 91 ? 12.631 -9.185 -17.265 1.00 90.12 91 ASP A C 1
ATOM 712 O O . ASP A 1 91 ? 13.467 -9.769 -17.954 1.00 90.12 91 ASP A O 1
ATOM 716 N N . LEU A 1 92 ? 12.959 -8.499 -16.167 1.00 88.00 92 LEU A N 1
ATOM 717 C CA . LEU A 1 92 ? 14.320 -8.430 -15.640 1.00 88.00 92 LEU A CA 1
ATOM 718 C C . LEU A 1 92 ? 14.804 -9.788 -15.121 1.00 88.00 92 LEU A C 1
ATOM 720 O O . LEU A 1 92 ? 15.956 -10.140 -15.360 1.00 88.00 92 LEU A O 1
ATOM 724 N N . GLU A 1 93 ? 13.935 -10.541 -14.445 1.00 85.75 93 GLU A N 1
ATOM 725 C CA . GLU A 1 93 ? 14.240 -11.876 -13.920 1.00 85.75 93 GLU A CA 1
ATOM 726 C C . GLU A 1 93 ? 14.537 -12.884 -15.040 1.00 85.75 93 GLU A C 1
ATOM 728 O O . GLU A 1 93 ? 15.530 -13.607 -14.963 1.00 85.75 93 GLU A O 1
ATOM 733 N N . TYR A 1 94 ? 13.722 -12.907 -16.101 1.00 87.00 94 TYR A N 1
ATOM 734 C CA . TYR A 1 94 ? 13.876 -13.870 -17.196 1.00 87.00 94 TYR A CA 1
ATOM 735 C C . TYR A 1 94 ? 14.963 -13.495 -18.206 1.00 87.00 94 TYR A C 1
ATOM 737 O O . TYR A 1 94 ? 15.648 -14.385 -18.707 1.00 87.00 94 TYR A O 1
ATOM 745 N N . ARG A 1 95 ? 15.114 -12.208 -18.553 1.00 87.31 95 ARG A N 1
ATOM 746 C CA . ARG A 1 95 ? 16.066 -11.790 -19.601 1.00 87.31 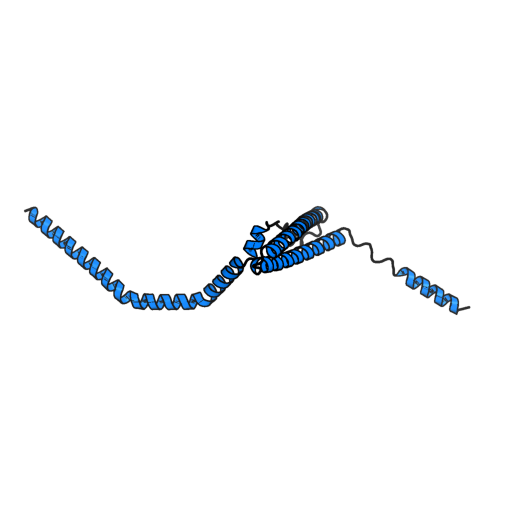95 ARG A CA 1
ATOM 747 C C . ARG A 1 95 ? 17.498 -11.630 -19.103 1.00 87.31 95 ARG A C 1
ATOM 749 O O . ARG A 1 95 ? 18.407 -11.725 -19.919 1.00 87.31 95 ARG A O 1
ATOM 756 N N . TYR A 1 96 ? 17.692 -11.370 -17.808 1.00 86.62 96 TYR A N 1
ATOM 757 C CA . TYR A 1 96 ? 19.011 -11.091 -17.226 1.00 86.62 96 TYR A CA 1
ATOM 758 C C . TYR A 1 96 ? 19.270 -11.911 -15.946 1.00 86.62 96 TYR A C 1
ATOM 760 O O . TYR A 1 96 ? 19.536 -11.332 -14.883 1.00 86.62 96 TYR A O 1
ATOM 768 N N . PRO A 1 97 ? 19.186 -13.257 -16.003 1.00 83.06 97 PRO A N 1
ATOM 769 C CA . PRO A 1 97 ? 19.370 -14.121 -14.835 1.00 83.06 97 PRO A CA 1
ATOM 770 C C . PRO A 1 97 ? 20.779 -14.019 -14.226 1.00 83.06 97 PRO A C 1
ATOM 772 O O . PRO A 1 97 ? 20.949 -14.202 -13.023 1.00 83.06 97 PRO A O 1
ATOM 775 N N . GLU A 1 98 ? 21.792 -13.673 -15.024 1.00 81.06 98 GLU A N 1
ATOM 776 C CA . GLU A 1 98 ? 23.182 -13.479 -14.597 1.00 81.06 98 GLU A CA 1
ATOM 777 C C . GLU A 1 98 ? 23.381 -12.238 -13.716 1.00 81.06 98 GLU A C 1
ATOM 779 O O . GLU A 1 98 ? 24.382 -12.120 -13.012 1.00 81.06 98 GLU A O 1
ATOM 784 N N . LYS A 1 99 ? 22.419 -11.308 -13.714 1.00 78.25 99 LYS A N 1
ATOM 785 C CA . LYS A 1 99 ? 22.382 -10.162 -12.790 1.00 78.25 99 LYS A CA 1
ATOM 786 C C . LYS A 1 99 ? 21.662 -10.507 -11.471 1.00 78.25 99 LYS A C 1
ATOM 788 O O . LYS A 1 99 ? 21.343 -9.601 -10.703 1.00 78.25 99 LYS A O 1
ATOM 793 N N . GLY A 1 100 ? 21.397 -11.800 -11.241 1.00 61.91 100 GLY A N 1
ATOM 794 C CA . GLY A 1 100 ? 20.358 -12.375 -10.381 1.00 61.91 100 GLY A CA 1
ATOM 795 C C . GLY A 1 100 ? 20.600 -12.476 -8.866 1.00 61.91 100 GLY A C 1
ATOM 796 O O . GLY A 1 100 ? 19.644 -12.591 -8.093 1.00 61.91 100 GLY A O 1
ATOM 797 N N . ASP A 1 101 ? 21.849 -12.464 -8.400 1.00 58.62 101 ASP A N 1
ATOM 798 C CA . ASP A 1 101 ? 22.119 -12.808 -6.991 1.00 58.62 101 ASP A CA 1
ATOM 799 C C . ASP A 1 101 ? 21.717 -11.698 -6.002 1.00 58.62 101 ASP A C 1
ATOM 801 O O . ASP A 1 101 ? 21.259 -11.989 -4.898 1.00 58.62 101 ASP A O 1
ATOM 805 N N . ASP A 1 102 ? 21.712 -10.432 -6.433 1.00 58.50 102 ASP A N 1
ATOM 806 C CA . ASP A 1 102 ? 21.137 -9.313 -5.665 1.00 58.50 102 ASP A CA 1
ATOM 807 C C . ASP A 1 102 ? 19.611 -9.169 -5.836 1.00 58.50 102 ASP A C 1
ATOM 809 O O . ASP A 1 102 ? 18.975 -8.337 -5.172 1.00 58.50 102 ASP A O 1
ATOM 813 N N . THR A 1 103 ? 19.000 -9.936 -6.748 1.00 54.19 103 THR A N 1
ATOM 814 C CA . THR A 1 103 ? 17.614 -9.732 -7.193 1.00 54.19 103 THR A CA 1
ATOM 815 C C . THR A 1 103 ? 16.626 -10.745 -6.618 1.00 54.19 103 THR A C 1
ATOM 817 O O . THR A 1 103 ? 15.505 -10.371 -6.291 1.00 54.19 103 THR A O 1
ATOM 820 N N . LYS A 1 104 ? 17.007 -11.981 -6.296 1.00 58.25 104 LYS A N 1
ATOM 821 C CA . LYS A 1 104 ? 16.040 -12.943 -5.714 1.00 58.25 104 LYS A CA 1
ATOM 822 C C . LYS A 1 104 ? 15.400 -12.497 -4.382 1.00 58.25 104 LYS A C 1
ATOM 824 O O . LYS A 1 104 ? 14.267 -12.870 -4.099 1.00 58.25 104 LYS A O 1
ATOM 829 N N . ARG A 1 105 ? 16.063 -11.643 -3.583 1.00 57.84 105 ARG A N 1
ATOM 830 C CA . ARG A 1 105 ? 15.478 -11.042 -2.357 1.00 57.84 105 ARG A CA 1
ATOM 831 C C . ARG A 1 105 ? 14.654 -9.763 -2.589 1.00 57.84 105 ARG A C 1
ATOM 833 O O . ARG A 1 105 ? 13.883 -9.392 -1.712 1.00 57.84 105 ARG A O 1
ATOM 840 N N . LYS A 1 106 ? 14.810 -9.070 -3.726 1.00 59.12 106 LYS A N 1
ATOM 841 C CA . LYS A 1 106 ? 14.244 -7.717 -3.975 1.00 59.12 106 LYS A CA 1
ATOM 842 C C . LYS A 1 106 ? 13.099 -7.686 -5.005 1.00 59.12 106 LYS A C 1
ATOM 844 O O . LYS A 1 106 ? 12.670 -6.607 -5.413 1.00 59.12 106 LYS A O 1
ATOM 849 N N . TYR A 1 107 ? 12.683 -8.842 -5.523 1.00 63.00 107 TYR A N 1
ATOM 850 C CA . TYR A 1 107 ? 11.796 -8.942 -6.693 1.00 63.00 107 TYR A CA 1
ATOM 851 C C . TYR A 1 107 ? 10.596 -9.843 -6.399 1.00 63.00 107 TYR A C 1
ATOM 853 O O . TYR A 1 107 ? 10.100 -10.550 -7.269 1.00 63.00 107 TYR A O 1
ATOM 861 N N . LEU A 1 108 ? 10.108 -9.808 -5.158 1.00 76.25 108 LEU A N 1
ATOM 862 C CA . LEU A 1 108 ? 8.789 -10.354 -4.879 1.00 76.25 108 LEU A CA 1
ATOM 863 C C . LEU A 1 108 ? 7.745 -9.524 -5.639 1.00 76.25 108 LEU A C 1
ATOM 865 O O . LEU A 1 108 ? 7.825 -8.291 -5.613 1.00 76.25 108 LEU A O 1
ATOM 869 N N . PRO A 1 109 ? 6.780 -10.171 -6.312 1.00 84.25 109 PRO A N 1
ATOM 870 C CA . PRO A 1 109 ? 5.700 -9.454 -6.960 1.00 84.25 109 PRO A CA 1
ATOM 871 C C . PRO A 1 109 ? 4.937 -8.643 -5.913 1.00 84.25 109 PRO A C 1
ATOM 873 O O . PRO A 1 109 ? 4.594 -9.146 -4.836 1.00 84.25 109 PRO A O 1
ATOM 876 N N . MET A 1 110 ? 4.668 -7.382 -6.233 1.00 89.12 110 MET A N 1
ATOM 877 C CA . MET A 1 110 ? 3.827 -6.539 -5.396 1.00 89.12 110 MET A CA 1
ATOM 878 C C . MET A 1 110 ? 2.392 -7.050 -5.470 1.00 89.12 110 MET A C 1
ATOM 880 O O . MET A 1 110 ? 1.854 -7.278 -6.557 1.00 89.12 110 MET A O 1
ATOM 884 N N . ARG A 1 111 ? 1.779 -7.251 -4.301 1.00 90.38 111 ARG A N 1
ATOM 885 C CA . ARG A 1 111 ? 0.389 -7.697 -4.197 1.00 90.38 111 ARG A CA 1
ATOM 886 C C . ARG A 1 111 ? -0.542 -6.502 -4.351 1.00 90.38 111 ARG A C 1
ATOM 888 O O . ARG A 1 111 ? -0.403 -5.512 -3.639 1.00 90.38 111 ARG A O 1
ATOM 895 N N . SER A 1 112 ? -1.523 -6.627 -5.236 1.00 90.94 112 SER A N 1
ATOM 896 C CA . SER A 1 112 ? -2.659 -5.713 -5.289 1.00 90.94 112 SER A CA 1
ATOM 897 C C . SER A 1 112 ? -3.525 -5.904 -4.043 1.00 90.94 112 SER A C 1
ATOM 899 O O . SER A 1 112 ? -3.931 -7.028 -3.738 1.00 90.94 112 SER A O 1
ATOM 901 N N . ARG A 1 113 ? -3.816 -4.813 -3.335 1.00 93.25 113 ARG A N 1
ATOM 902 C CA . ARG A 1 113 ? -4.750 -4.779 -2.202 1.00 93.25 113 ARG A CA 1
ATOM 903 C C . ARG A 1 113 ? -6.034 -4.078 -2.631 1.00 93.25 113 ARG A C 1
ATOM 905 O O . ARG A 1 113 ? -5.988 -3.132 -3.421 1.00 93.25 113 ARG A O 1
ATOM 912 N N . SER A 1 114 ? -7.171 -4.538 -2.118 1.00 94.56 114 SER A N 1
ATOM 913 C CA . SER A 1 114 ? -8.444 -3.830 -2.308 1.00 94.56 114 SER A CA 1
ATOM 914 C C . SER A 1 114 ? -8.454 -2.516 -1.526 1.00 94.56 114 SER A C 1
ATOM 916 O O . SER A 1 114 ? -7.741 -2.379 -0.530 1.00 94.56 114 SER A O 1
ATOM 918 N N . LEU A 1 115 ? -9.275 -1.556 -1.958 1.00 92.62 115 LEU A N 1
ATOM 919 C CA . LEU A 1 115 ? -9.409 -0.279 -1.258 1.00 92.62 115 LEU A CA 1
ATOM 920 C C . LEU A 1 115 ? -9.867 -0.483 0.196 1.00 92.62 115 LEU A C 1
ATOM 922 O O . LEU A 1 115 ? -9.313 0.133 1.095 1.00 92.62 115 LEU A O 1
ATOM 926 N N . GLU A 1 116 ? -10.785 -1.422 0.444 1.00 90.94 116 GLU A N 1
ATOM 927 C CA . GLU A 1 116 ? -11.247 -1.778 1.794 1.00 90.94 116 GLU A CA 1
ATOM 928 C C . GLU A 1 116 ? -10.126 -2.330 2.684 1.00 90.94 116 GLU A C 1
ATOM 930 O O . GLU A 1 116 ? -10.038 -1.990 3.862 1.00 90.94 116 GLU A O 1
ATOM 935 N N . GLN A 1 117 ? -9.242 -3.169 2.133 1.00 91.00 117 GLN A N 1
ATOM 936 C CA . GLN A 1 117 ? -8.079 -3.670 2.872 1.00 91.00 117 GLN A CA 1
ATOM 937 C C . GLN A 1 117 ? -7.121 -2.535 3.232 1.00 91.00 117 GLN A C 1
ATOM 939 O O . GLN A 1 117 ? -6.652 -2.480 4.365 1.00 91.00 117 GLN A O 1
ATOM 944 N N . ILE A 1 118 ? -6.870 -1.617 2.296 1.00 90.31 118 ILE A N 1
ATOM 945 C CA . ILE A 1 118 ? -6.019 -0.444 2.530 1.00 90.31 118 ILE A CA 1
ATOM 946 C C . ILE A 1 118 ? -6.644 0.451 3.604 1.00 90.31 118 ILE A C 1
ATOM 948 O O . ILE A 1 118 ? -5.959 0.839 4.546 1.00 90.31 118 ILE A O 1
ATOM 952 N N . GLU A 1 119 ? -7.949 0.718 3.519 1.00 89.31 119 GLU A N 1
ATOM 953 C CA . GLU A 1 119 ? -8.685 1.476 4.534 1.00 89.31 119 GLU A CA 1
ATOM 954 C C . GLU A 1 119 ? -8.619 0.811 5.909 1.00 89.31 119 GLU A C 1
ATOM 956 O O . GLU A 1 119 ? -8.447 1.498 6.911 1.00 89.31 119 GLU A O 1
ATOM 961 N N . LYS A 1 120 ? -8.713 -0.519 5.981 1.00 89.75 120 LYS A N 1
ATOM 962 C CA . LYS A 1 120 ? -8.613 -1.255 7.244 1.00 89.75 120 LYS A CA 1
ATOM 963 C C . LYS A 1 120 ? -7.208 -1.199 7.839 1.00 89.75 120 LYS A C 1
ATOM 965 O O . LYS A 1 120 ? -7.072 -1.057 9.049 1.00 89.75 120 LYS A O 1
ATOM 970 N N . GLU A 1 121 ? -6.176 -1.326 7.009 1.00 86.88 121 GLU A N 1
ATOM 971 C CA . GLU A 1 121 ? -4.770 -1.303 7.433 1.00 86.88 121 GLU A CA 1
ATOM 972 C C . GLU A 1 121 ? -4.300 0.102 7.833 1.00 86.88 121 GLU A C 1
ATOM 974 O O . GLU A 1 121 ? -3.512 0.241 8.766 1.00 86.88 121 GLU A O 1
ATOM 979 N N . MET A 1 122 ? -4.787 1.139 7.147 1.00 84.62 122 MET A N 1
ATOM 980 C CA . MET A 1 122 ? -4.416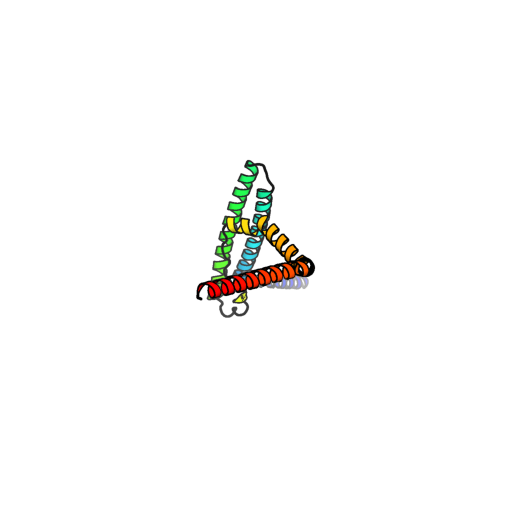 2.543 7.382 1.00 84.62 122 MET A CA 1
ATOM 981 C C . MET A 1 122 ? -5.419 3.299 8.266 1.00 84.62 122 MET A C 1
ATOM 983 O O . MET A 1 122 ? -5.190 4.451 8.633 1.00 84.62 122 MET A O 1
ATOM 987 N N . GLY A 1 123 ? -6.552 2.678 8.584 1.00 81.06 123 GLY A N 1
ATOM 988 C CA . GLY A 1 123 ? -7.653 3.294 9.310 1.00 81.06 123 GLY A CA 1
ATOM 989 C C . GLY A 1 123 ? -7.368 3.519 10.793 1.00 81.06 123 GLY A C 1
ATOM 990 O O . GLY A 1 123 ? -6.403 3.009 11.368 1.00 81.06 123 GLY A O 1
ATOM 991 N N . LEU A 1 124 ? -8.272 4.266 11.436 1.00 79.19 124 LEU A N 1
ATOM 992 C CA . LEU A 1 124 ? -8.197 4.580 12.865 1.00 79.19 124 LEU A CA 1
ATOM 993 C C . LEU A 1 124 ? -8.107 3.307 13.720 1.00 79.19 124 LEU A C 1
ATOM 995 O O . LEU A 1 124 ? -7.343 3.268 14.678 1.00 79.19 124 LEU A O 1
ATOM 999 N N . ASP A 1 125 ? -8.834 2.257 13.341 1.00 82.00 125 ASP A N 1
ATOM 1000 C CA . ASP A 1 125 ? -8.874 0.994 14.078 1.00 82.00 125 ASP A CA 1
ATOM 1001 C C . ASP A 1 125 ? -7.505 0.311 14.146 1.00 82.00 125 ASP A C 1
ATOM 1003 O O . ASP A 1 125 ? -7.116 -0.158 15.215 1.00 82.00 125 ASP A O 1
ATOM 1007 N N . ALA A 1 126 ? -6.740 0.308 13.049 1.00 82.12 126 ALA A N 1
ATOM 1008 C CA . ALA A 1 126 ? -5.388 -0.250 13.025 1.00 82.12 126 ALA A CA 1
ATOM 1009 C C . ALA A 1 126 ? -4.416 0.567 13.890 1.00 82.12 126 ALA A C 1
ATOM 1011 O O . ALA A 1 126 ? -3.586 0.013 14.619 1.00 82.12 126 ALA A O 1
ATOM 1012 N N . VAL A 1 127 ? -4.550 1.897 13.862 1.00 83.81 127 VAL A N 1
ATOM 1013 C CA . VAL A 1 127 ? -3.759 2.798 14.711 1.00 83.81 127 VAL A CA 1
ATOM 1014 C C . VAL A 1 127 ? -4.093 2.577 16.188 1.00 83.81 127 VAL A C 1
ATOM 1016 O O . VAL A 1 127 ? -3.185 2.476 17.015 1.00 83.81 127 VAL A O 1
ATOM 1019 N N . LEU A 1 128 ? -5.377 2.445 16.525 1.00 87.88 128 LEU A N 1
ATOM 1020 C CA . LEU A 1 128 ? -5.846 2.187 17.886 1.00 87.88 128 LEU A CA 1
ATOM 1021 C C . LEU A 1 128 ? -5.419 0.806 18.385 1.00 87.88 128 LEU A C 1
ATOM 1023 O O . LEU A 1 128 ? -4.951 0.699 19.519 1.00 87.88 128 LEU A O 1
ATOM 1027 N N . SER A 1 129 ? -5.517 -0.239 17.558 1.00 88.44 129 SER A N 1
ATOM 1028 C CA . SER A 1 129 ? -5.059 -1.578 17.934 1.00 88.44 129 SER A CA 1
ATOM 1029 C C . SER A 1 129 ? -3.554 -1.603 18.184 1.00 88.44 129 SER A C 1
ATOM 1031 O O . SER A 1 129 ? -3.117 -2.152 19.192 1.00 88.44 129 SER A O 1
ATOM 1033 N N . GLY A 1 130 ? -2.764 -0.943 17.330 1.00 87.56 130 GLY A N 1
ATOM 1034 C CA . GLY A 1 130 ? -1.317 -0.843 17.516 1.00 87.56 130 GLY A CA 1
ATOM 1035 C C . GLY A 1 130 ? -0.933 -0.006 18.740 1.00 87.56 130 GLY A C 1
ATOM 1036 O O . GLY A 1 130 ? 0.001 -0.350 19.464 1.00 87.56 130 GLY A O 1
ATOM 1037 N N . ALA A 1 131 ? -1.663 1.077 19.019 1.00 90.25 131 ALA A N 1
ATOM 1038 C CA . ALA A 1 131 ? -1.463 1.874 20.226 1.00 90.25 131 ALA A CA 1
ATOM 1039 C C . ALA A 1 131 ? -1.777 1.063 21.490 1.00 90.25 131 ALA A C 1
ATOM 1041 O O . ALA A 1 131 ? -0.975 1.057 22.424 1.00 90.25 131 ALA A O 1
ATOM 1042 N N . LYS A 1 132 ? -2.901 0.337 21.492 1.00 93.50 132 LYS A N 1
ATOM 1043 C CA . LYS A 1 132 ? -3.282 -0.566 22.579 1.00 93.50 132 LYS A CA 1
ATOM 1044 C C . LYS A 1 132 ? -2.211 -1.626 22.815 1.00 93.50 132 LYS A C 1
ATOM 1046 O O . LYS A 1 132 ? -1.772 -1.781 23.945 1.00 93.50 132 LYS A O 1
ATOM 1051 N N . GLU A 1 133 ? -1.735 -2.290 21.766 1.00 93.88 133 GLU A N 1
ATOM 1052 C CA . GLU A 1 133 ? -0.702 -3.320 21.890 1.00 93.88 133 GLU A CA 1
ATOM 1053 C C . GLU A 1 133 ? 0.597 -2.768 22.498 1.00 93.88 133 GLU A C 1
ATOM 1055 O O . GLU A 1 133 ? 1.178 -3.384 23.387 1.00 93.88 133 GLU A O 1
ATOM 1060 N N . ARG A 1 134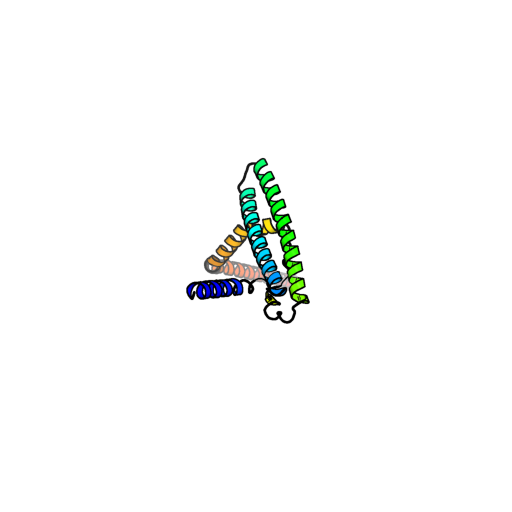 ? 1.034 -1.568 22.092 1.00 94.19 134 ARG A N 1
ATOM 1061 C CA . ARG A 1 134 ? 2.218 -0.914 22.680 1.00 94.19 134 ARG A CA 1
ATOM 1062 C C . ARG A 1 134 ? 2.024 -0.564 24.153 1.00 94.19 134 ARG A C 1
ATOM 1064 O O . ARG A 1 134 ? 2.967 -0.677 24.935 1.00 94.19 134 ARG A O 1
ATOM 1071 N N . VAL A 1 135 ? 0.826 -0.114 24.530 1.00 94.69 135 VAL A N 1
ATOM 1072 C CA . VAL A 1 135 ? 0.469 0.142 25.932 1.00 94.69 135 VAL A CA 1
ATOM 1073 C C . VAL A 1 135 ? 0.496 -1.172 26.709 1.00 94.69 135 VAL A C 1
ATOM 1075 O O . VAL A 1 135 ? 1.199 -1.267 27.711 1.00 94.69 135 VAL A O 1
ATOM 1078 N N . ASP A 1 136 ? -0.171 -2.206 26.208 1.00 92.12 136 ASP A N 1
ATOM 1079 C CA . ASP A 1 136 ? -0.214 -3.519 26.843 1.00 92.12 136 ASP A CA 1
ATOM 1080 C C . ASP A 1 136 ? 1.201 -4.091 27.019 1.00 92.12 136 ASP A C 1
ATOM 1082 O O . ASP A 1 136 ? 1.548 -4.510 28.115 1.00 92.12 136 ASP A O 1
ATOM 1086 N N . GLN A 1 137 ? 2.077 -4.011 26.012 1.00 93.25 137 GLN A N 1
ATOM 1087 C CA . GLN A 1 137 ? 3.477 -4.449 26.123 1.00 93.25 137 GLN A CA 1
ATOM 1088 C C . GLN A 1 137 ? 4.273 -3.649 27.166 1.00 93.25 137 GLN A C 1
ATOM 1090 O O . GLN A 1 137 ? 5.037 -4.226 27.941 1.00 93.25 137 GLN A O 1
ATOM 1095 N N . LYS A 1 138 ? 4.101 -2.322 27.207 1.00 93.62 138 LYS A N 1
ATOM 1096 C CA . LYS A 1 138 ? 4.843 -1.447 28.127 1.00 93.62 138 LYS A CA 1
ATOM 1097 C C . LYS A 1 138 ? 4.401 -1.621 29.581 1.00 93.62 138 LYS A C 1
ATOM 1099 O O . LYS A 1 138 ? 5.228 -1.510 30.484 1.00 93.62 138 LYS A O 1
ATOM 1104 N N . TYR A 1 139 ? 3.115 -1.880 29.809 1.00 92.62 139 TYR A N 1
ATOM 1105 C CA . TYR A 1 139 ? 2.528 -1.968 31.148 1.00 92.62 139 TYR A CA 1
ATOM 1106 C C . TYR A 1 139 ? 2.239 -3.404 31.609 1.00 92.62 139 TYR A C 1
ATOM 1108 O O . TYR A 1 139 ? 1.955 -3.600 32.791 1.00 92.62 139 TYR A O 1
ATOM 1116 N N . ALA A 1 140 ? 2.383 -4.417 30.747 1.00 88.62 140 ALA A N 1
ATOM 1117 C CA . ALA A 1 140 ? 2.215 -5.828 31.102 1.00 88.62 140 ALA A CA 1
ATOM 1118 C C . ALA A 1 140 ? 3.006 -6.248 32.355 1.00 88.62 140 ALA A C 1
ATOM 1120 O O . ALA A 1 140 ? 2.400 -6.870 33.227 1.00 88.62 140 ALA A O 1
ATOM 1121 N N . PRO A 1 141 ? 4.292 -5.881 32.538 1.00 87.69 141 PRO A N 1
ATOM 1122 C CA . PRO A 1 141 ? 5.043 -6.278 33.732 1.00 87.69 141 PRO A CA 1
ATOM 1123 C C . PRO A 1 141 ? 4.429 -5.732 35.028 1.00 87.69 141 PRO A C 1
ATOM 1125 O O . PRO A 1 141 ? 4.309 -6.448 36.017 1.00 87.69 141 PRO A O 1
ATOM 1128 N N . ILE A 1 142 ? 3.963 -4.480 34.999 1.00 86.00 142 ILE A N 1
ATOM 1129 C CA . ILE A 1 142 ? 3.369 -3.796 36.156 1.00 86.00 142 ILE A CA 1
ATOM 1130 C C . ILE A 1 142 ? 2.022 -4.434 36.516 1.00 86.00 142 ILE A C 1
ATOM 1132 O O . ILE A 1 142 ? 1.718 -4.655 37.689 1.00 86.00 142 ILE A O 1
ATOM 1136 N N . VAL A 1 143 ? 1.219 -4.761 35.501 1.00 79.94 143 VAL A N 1
ATOM 1137 C CA . VAL A 1 143 ? -0.086 -5.409 35.679 1.00 79.94 143 VAL A CA 1
ATOM 1138 C C . VAL A 1 143 ? 0.074 -6.837 36.205 1.00 79.94 143 VAL A C 1
ATOM 1140 O O . VAL A 1 143 ? -0.675 -7.246 37.092 1.00 79.94 143 VAL A O 1
ATOM 1143 N N . GLU A 1 144 ? 1.051 -7.596 35.711 1.00 81.62 144 GLU A N 1
ATOM 1144 C CA . GLU A 1 144 ? 1.313 -8.957 36.187 1.00 81.62 144 GLU A CA 1
ATOM 1145 C C . GLU A 1 144 ? 1.860 -8.973 37.623 1.00 81.62 144 GLU A C 1
ATOM 1147 O O . GLU A 1 144 ? 1.438 -9.801 38.435 1.00 81.62 144 GLU A O 1
ATOM 1152 N N . GLU A 1 145 ? 2.709 -8.014 38.000 1.00 76.50 145 GLU A N 1
ATOM 1153 C CA . GLU A 1 145 ? 3.146 -7.845 39.390 1.00 76.50 145 GLU A CA 1
ATOM 1154 C C . GLU A 1 145 ? 1.992 -7.468 40.330 1.00 76.50 145 GLU A C 1
ATOM 1156 O O . GLU A 1 145 ? 1.892 -8.013 41.435 1.00 76.50 145 GLU A O 1
ATOM 1161 N N . ALA A 1 146 ? 1.088 -6.586 39.893 1.00 73.56 146 ALA A N 1
ATOM 1162 C CA . ALA A 1 146 ? -0.102 -6.213 40.655 1.00 73.56 146 ALA A CA 1
ATOM 1163 C C . ALA A 1 146 ? -1.053 -7.408 40.847 1.00 73.56 146 ALA A C 1
ATOM 1165 O O . ALA A 1 146 ? -1.455 -7.706 41.974 1.00 73.56 146 ALA A O 1
ATOM 1166 N N . LYS A 1 147 ? -1.335 -8.168 39.781 1.00 77.00 147 LYS A N 1
ATOM 1167 C CA . LYS A 1 147 ? -2.163 -9.385 39.848 1.00 77.00 147 LYS A CA 1
ATOM 1168 C C . LYS A 1 147 ? -1.537 -10.469 40.721 1.00 77.00 147 LYS A C 1
ATOM 1170 O O . LYS A 1 147 ? -2.254 -11.182 41.424 1.00 77.00 147 LYS A O 1
ATOM 1175 N N . LYS A 1 148 ? -0.209 -10.619 40.699 1.00 74.25 148 LYS A N 1
ATOM 1176 C CA . LYS A 1 148 ? 0.501 -11.587 41.548 1.00 74.25 148 LYS A CA 1
ATOM 1177 C C . LYS A 1 148 ? 0.396 -11.208 43.028 1.00 74.25 148 LYS A C 1
ATOM 1179 O O . LYS A 1 148 ? 0.141 -12.089 43.848 1.00 74.25 148 LYS A O 1
ATOM 1184 N N . LYS A 1 149 ? 0.495 -9.913 43.357 1.00 71.00 149 LYS A N 1
ATOM 1185 C CA . LYS A 1 149 ? 0.281 -9.391 44.719 1.00 71.00 149 LYS A CA 1
ATOM 1186 C C . LYS A 1 149 ? -1.165 -9.575 45.194 1.00 71.00 149 LYS A C 1
ATOM 1188 O O . LYS A 1 149 ? -1.375 -10.040 46.314 1.00 71.00 149 LYS A O 1
ATOM 1193 N N . GLU A 1 150 ? -2.160 -9.312 44.346 1.00 65.50 150 GLU A N 1
ATOM 1194 C CA . GLU A 1 150 ? -3.573 -9.559 44.680 1.00 65.50 150 GLU A CA 1
ATOM 1195 C C . GLU A 1 150 ? -3.882 -11.046 44.886 1.00 65.50 150 GLU A C 1
ATOM 1197 O O . GLU A 1 150 ? -4.586 -11.408 45.831 1.00 65.50 150 GLU A O 1
ATOM 1202 N N . LYS A 1 151 ? -3.330 -11.931 44.046 1.00 63.00 151 LYS A N 1
ATOM 1203 C CA . LYS A 1 151 ? -3.485 -13.383 44.216 1.00 63.00 151 LYS A CA 1
ATOM 1204 C C . LYS A 1 151 ? -2.810 -13.890 45.488 1.00 63.00 151 LYS A C 1
ATOM 1206 O O . LYS A 1 151 ? -3.389 -14.741 46.153 1.00 63.00 151 LYS A O 1
ATOM 1211 N N . SER A 1 152 ? -1.651 -13.351 45.878 1.00 63.53 152 SER A N 1
ATOM 1212 C CA . SER A 1 152 ? -1.048 -13.685 47.178 1.00 63.53 152 SER A CA 1
ATOM 1213 C C . SER A 1 152 ? -1.853 -13.149 48.366 1.00 63.53 152 SER A C 1
ATOM 1215 O O . SER A 1 152 ? -1.932 -13.822 49.387 1.00 63.53 152 SER A O 1
ATOM 1217 N N . ALA A 1 153 ? -2.501 -11.988 48.229 1.00 62.62 153 ALA A N 1
ATOM 1218 C CA . ALA A 1 153 ? -3.339 -11.415 49.283 1.00 62.62 153 ALA A CA 1
ATOM 1219 C C . ALA A 1 153 ? -4.675 -12.166 49.450 1.00 62.62 153 ALA A C 1
ATOM 1221 O O . ALA A 1 153 ? -5.158 -12.330 50.566 1.00 62.62 153 ALA A O 1
ATOM 1222 N N . ARG A 1 154 ? -5.263 -12.668 48.355 1.00 59.88 154 ARG A N 1
ATOM 1223 C CA . ARG A 1 154 ? -6.499 -13.475 48.382 1.00 59.88 154 ARG A CA 1
ATOM 1224 C C . ARG A 1 154 ? -6.263 -14.969 48.635 1.00 59.88 154 ARG A C 1
ATOM 1226 O O . ARG A 1 154 ? -7.155 -15.636 49.154 1.00 59.88 154 ARG A O 1
ATOM 1233 N N . GLY A 1 155 ? -5.081 -15.491 48.305 1.00 51.97 155 GLY A N 1
ATOM 1234 C CA . GLY A 1 155 ? -4.730 -16.909 48.439 1.00 51.97 155 GLY A CA 1
ATOM 1235 C C . GLY A 1 155 ? -4.713 -17.432 49.878 1.00 51.97 155 GLY A C 1
ATOM 1236 O O . GLY A 1 155 ? -4.902 -18.626 50.074 1.00 51.97 155 GLY A O 1
ATOM 1237 N N . GLY A 1 156 ? -4.566 -16.558 50.880 1.00 55.16 156 GLY A N 1
ATOM 1238 C CA . GLY A 1 156 ? -4.688 -16.946 52.291 1.00 55.16 156 GLY A CA 1
ATOM 1239 C C . GLY A 1 156 ? -6.125 -17.285 52.704 1.00 55.16 156 GLY A C 1
ATOM 1240 O O . GLY A 1 156 ? -6.352 -18.298 53.350 1.00 55.16 156 GLY A O 1
ATOM 1241 N N . ALA A 1 157 ? -7.108 -16.486 52.275 1.00 53.78 157 ALA A N 1
ATOM 1242 C CA . ALA A 1 157 ? -8.499 -16.648 52.705 1.00 53.78 157 ALA A CA 1
ATOM 1243 C C . ALA A 1 157 ? -9.262 -17.722 51.909 1.00 53.78 157 ALA A C 1
ATOM 1245 O O . ALA A 1 157 ? -10.119 -18.405 52.458 1.00 53.78 157 ALA A O 1
ATOM 1246 N N . PHE A 1 158 ? -8.960 -17.898 50.617 1.00 51.03 158 PHE A N 1
ATOM 1247 C CA . PHE A 1 158 ? -9.689 -18.860 49.779 1.00 51.03 158 PHE A CA 1
ATOM 1248 C C . PHE A 1 158 ? -9.207 -20.307 49.970 1.00 51.03 158 PHE A C 1
ATOM 1250 O O . PHE A 1 158 ? -10.020 -21.227 49.945 1.00 51.03 158 PHE A O 1
ATOM 1257 N N . ALA A 1 159 ? -7.911 -20.510 50.244 1.00 57.69 159 ALA A N 1
ATOM 1258 C CA . ALA A 1 159 ? -7.357 -21.838 50.516 1.00 57.69 159 ALA A CA 1
ATOM 1259 C C . ALA A 1 159 ? -7.864 -22.432 51.847 1.00 57.69 159 ALA A C 1
ATOM 1261 O O . ALA A 1 159 ? -8.036 -23.646 51.946 1.00 57.69 159 ALA A O 1
ATOM 1262 N N . GLU A 1 160 ? -8.153 -21.602 52.857 1.00 58.41 160 G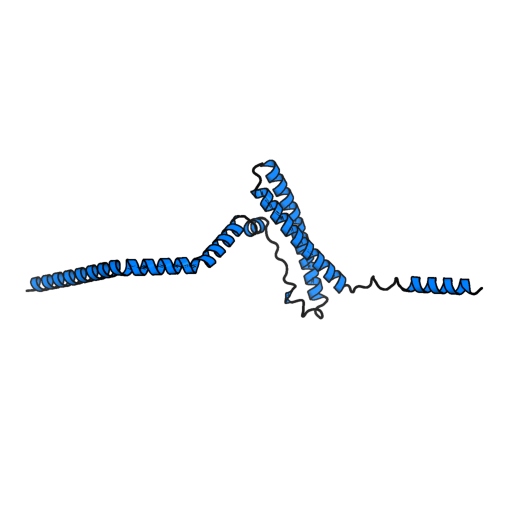LU A N 1
ATOM 1263 C CA . GLU A 1 160 ? -8.776 -22.058 54.110 1.00 58.41 160 GLU A CA 1
ATOM 1264 C C . GLU A 1 160 ? -10.249 -22.448 53.932 1.00 58.41 160 GLU A C 1
ATOM 1266 O O . GLU A 1 160 ? -10.696 -23.426 54.533 1.00 58.41 160 GLU A O 1
ATOM 1271 N N . ILE A 1 161 ? -10.994 -21.739 53.076 1.00 63.34 161 ILE A N 1
ATOM 1272 C CA . ILE A 1 161 ? -12.406 -22.042 52.796 1.00 63.34 161 ILE A CA 1
ATOM 1273 C C . ILE A 1 161 ? -12.531 -23.361 52.015 1.00 63.34 161 ILE A C 1
ATOM 1275 O O . ILE A 1 161 ? -13.335 -24.217 52.382 1.00 63.34 161 ILE A O 1
ATOM 1279 N N . GLU A 1 162 ? -11.682 -23.586 51.008 1.00 63.19 162 GLU A N 1
ATOM 1280 C CA . GLU A 1 162 ? -11.697 -24.822 50.209 1.00 63.19 162 GLU A CA 1
ATOM 1281 C C . GLU A 1 162 ? -11.318 -26.060 51.047 1.00 63.19 162 GLU A C 1
ATOM 1283 O O . GLU A 1 162 ? -11.962 -27.110 50.963 1.00 63.19 162 GLU A O 1
ATOM 1288 N N . GLN A 1 163 ? -10.334 -25.925 51.945 1.00 67.81 163 GLN A N 1
ATOM 1289 C CA . GLN A 1 163 ? -9.943 -26.997 52.869 1.00 67.81 163 GLN A CA 1
ATOM 1290 C C . GLN A 1 163 ? -10.992 -27.267 53.961 1.00 67.81 163 GLN A C 1
ATOM 1292 O O . GLN A 1 163 ? -11.103 -28.399 54.451 1.00 67.81 163 GLN A O 1
ATOM 1297 N N . ALA A 1 164 ? -11.760 -26.252 54.368 1.00 71.06 164 ALA A N 1
ATOM 1298 C CA . ALA A 1 164 ? -12.854 -26.409 55.322 1.00 71.06 164 ALA A CA 1
ATOM 1299 C C . ALA A 1 164 ? -14.044 -27.164 54.704 1.00 71.06 164 ALA A C 1
ATOM 1301 O O . ALA A 1 164 ? -14.580 -28.081 55.341 1.00 71.06 164 ALA A O 1
ATOM 1302 N N . ASP A 1 165 ? -14.397 -26.859 53.455 1.00 74.00 165 ASP A N 1
ATOM 1303 C CA . ASP A 1 165 ? -15.480 -27.531 52.728 1.00 74.00 165 ASP A CA 1
ATOM 1304 C C . ASP A 1 165 ? -15.154 -29.002 52.417 1.00 74.00 165 ASP A C 1
ATOM 1306 O O . ASP A 1 165 ? -16.005 -29.886 52.590 1.00 74.00 165 ASP A O 1
ATOM 1310 N N . GLU A 1 166 ? -13.903 -29.315 52.060 1.00 80.12 166 GLU A N 1
ATOM 1311 C CA . GLU A 1 166 ? -13.461 -30.703 51.865 1.00 80.12 166 GLU A CA 1
ATOM 1312 C C . GLU A 1 166 ? -13.502 -31.523 53.165 1.00 80.12 166 GLU A C 1
ATOM 1314 O O . GLU A 1 166 ? -13.931 -32.686 53.169 1.00 80.12 166 GLU A O 1
ATOM 1319 N N . LYS A 1 167 ? -13.109 -30.926 54.299 1.00 82.12 167 LYS A N 1
ATOM 1320 C CA . LYS A 1 167 ? -13.201 -31.579 55.616 1.00 82.12 167 LYS A CA 1
ATOM 1321 C C . LYS A 1 167 ? -14.651 -31.840 56.025 1.00 82.12 167 LYS A C 1
ATOM 1323 O O . LYS A 1 167 ? -14.935 -32.907 56.579 1.00 82.12 167 LYS A O 1
ATOM 1328 N N . GLN A 1 168 ? -15.575 -30.918 55.742 1.00 83.00 168 GLN A N 1
ATOM 1329 C CA . GLN A 1 168 ? -16.998 -31.116 56.038 1.00 83.00 168 GLN A CA 1
ATOM 1330 C C . GLN A 1 168 ? -17.628 -32.221 55.181 1.00 83.00 168 GLN A C 1
ATOM 1332 O O . GLN A 1 168 ? -18.365 -33.052 55.721 1.00 83.00 168 GLN A O 1
ATOM 1337 N N . LYS A 1 169 ? -17.305 -32.294 53.881 1.00 87.50 169 LYS A N 1
ATOM 1338 C CA . LYS A 1 169 ? -17.763 -33.387 53.003 1.00 87.50 169 LYS A CA 1
ATOM 1339 C C . LYS A 1 169 ? -17.299 -34.755 53.500 1.00 87.50 169 LYS A C 1
ATOM 1341 O O . LYS A 1 169 ? -18.129 -35.639 53.709 1.00 87.50 169 LYS A O 1
ATOM 1346 N N . ARG A 1 170 ? -16.004 -34.902 53.804 1.00 86.25 170 ARG A N 1
ATOM 1347 C CA . ARG A 1 170 ? -15.443 -36.165 54.321 1.00 86.25 170 ARG A CA 1
ATOM 1348 C C . ARG A 1 170 ? -16.055 -36.586 55.659 1.00 86.25 170 ARG A C 1
ATOM 1350 O O . ARG A 1 170 ? -16.175 -37.779 55.934 1.00 86.25 170 ARG A O 1
ATOM 1357 N N . LYS A 1 171 ? -16.442 -35.629 56.513 1.00 88.06 171 LYS A N 1
ATOM 1358 C CA . LYS A 1 171 ? -17.115 -35.925 57.788 1.00 88.06 171 LYS A CA 1
ATOM 1359 C C . LYS A 1 171 ? -18.535 -36.460 57.566 1.00 88.06 171 LYS A C 1
ATOM 1361 O O . LYS A 1 171 ? -18.877 -37.483 58.155 1.00 88.06 171 LYS A O 1
ATOM 1366 N N . LYS A 1 172 ? -19.311 -35.833 56.674 1.00 89.56 172 LYS A N 1
ATOM 1367 C CA . LYS A 1 172 ? -20.673 -36.274 56.322 1.00 89.56 172 LYS A CA 1
ATOM 1368 C C . LYS A 1 172 ? -20.687 -37.655 55.659 1.00 89.56 172 LYS A C 1
ATOM 1370 O O . LYS A 1 172 ? -21.517 -38.487 56.009 1.00 89.56 172 LYS A O 1
ATOM 1375 N N . GLU A 1 173 ? -19.736 -37.941 54.769 1.00 89.88 173 GLU A N 1
ATOM 1376 C CA . GLU A 1 173 ? -19.611 -39.266 54.139 1.00 89.88 173 GLU A CA 1
ATOM 1377 C C . GLU A 1 173 ? -19.314 -40.376 55.159 1.00 89.88 173 GLU A C 1
ATOM 1379 O O . GLU A 1 173 ? -19.902 -41.456 55.095 1.00 89.88 173 GLU A O 1
ATOM 1384 N N . ARG A 1 174 ? -18.453 -40.107 56.150 1.00 88.31 174 ARG A N 1
ATOM 1385 C CA . ARG A 1 174 ? -18.157 -41.060 57.234 1.00 88.31 174 ARG A CA 1
ATOM 1386 C C . ARG A 1 174 ? -19.361 -41.317 58.142 1.00 88.31 174 ARG A C 1
ATOM 1388 O O . ARG A 1 174 ? -19.534 -42.443 58.604 1.00 88.31 174 ARG A O 1
ATOM 1395 N N . GLU A 1 175 ? -20.181 -40.303 58.414 1.00 87.19 175 GLU A N 1
ATOM 1396 C CA . GLU A 1 175 ? -21.429 -40.466 59.174 1.00 87.19 175 GLU A CA 1
ATOM 1397 C C . GLU A 1 175 ? -22.460 -41.292 58.405 1.00 87.19 175 GLU A C 1
ATOM 1399 O O . GLU A 1 175 ? -22.988 -42.256 58.959 1.00 87.19 175 GLU A O 1
ATOM 1404 N N . GLN A 1 176 ? -22.660 -41.013 57.115 1.00 87.88 176 GLN A N 1
ATOM 1405 C CA . GLN A 1 176 ? -23.556 -41.806 56.268 1.00 87.88 176 GLN A CA 1
ATOM 1406 C C . GLN A 1 176 ? -23.101 -43.267 56.148 1.00 87.88 176 GLN A C 1
ATOM 1408 O O . GLN A 1 176 ? -23.922 -44.182 56.201 1.00 87.88 176 GLN A O 1
ATOM 1413 N N . GLN A 1 177 ? -21.792 -43.519 56.031 1.00 85.81 177 GLN A N 1
ATOM 1414 C CA . GLN A 1 177 ? -21.254 -44.883 56.054 1.00 85.81 177 GLN A CA 1
ATOM 1415 C C . GLN A 1 177 ? -21.506 -45.582 57.398 1.00 85.81 177 GLN A C 1
ATOM 1417 O O . GLN A 1 177 ? -21.857 -46.762 57.418 1.00 85.81 177 GLN A O 1
ATOM 1422 N N . ARG A 1 178 ? -21.372 -44.867 58.524 1.00 86.38 178 ARG A N 1
ATOM 1423 C CA . ARG A 1 178 ? -21.666 -45.408 59.861 1.00 86.38 178 ARG A CA 1
ATOM 1424 C C . ARG A 1 178 ? -23.145 -45.729 60.054 1.00 86.38 178 ARG A C 1
ATOM 1426 O O . ARG A 1 178 ? -23.445 -46.763 60.643 1.00 86.38 178 ARG A O 1
ATOM 1433 N N . GLU A 1 179 ? -24.054 -44.888 59.569 1.00 85.94 179 GLU A N 1
ATOM 1434 C CA . GLU A 1 179 ? -25.495 -45.173 59.606 1.00 85.94 179 GLU A CA 1
ATOM 1435 C C . GLU A 1 179 ? -25.861 -46.384 58.750 1.00 85.94 179 GLU A C 1
ATOM 1437 O O . GLU A 1 179 ? -26.574 -47.268 59.222 1.00 85.94 179 GLU A O 1
ATOM 1442 N N . ARG A 1 180 ? -25.307 -46.491 57.535 1.00 84.25 180 ARG A N 1
ATOM 1443 C CA . ARG A 1 180 ? -25.526 -47.662 56.672 1.00 84.25 180 ARG A CA 1
ATOM 1444 C C . ARG A 1 180 ? -25.100 -48.968 57.341 1.00 84.25 180 ARG A C 1
ATOM 1446 O O . ARG A 1 180 ? -25.812 -49.955 57.233 1.00 84.25 180 ARG A O 1
ATOM 1453 N N . LEU A 1 181 ? -23.985 -48.973 58.073 1.00 78.94 181 LEU A N 1
ATOM 1454 C CA . LEU A 1 181 ? -23.509 -50.158 58.800 1.00 78.94 181 LEU A CA 1
ATOM 1455 C C . LEU A 1 181 ? -24.372 -50.521 60.022 1.00 78.94 181 LEU A C 1
ATOM 1457 O O . LEU A 1 181 ? -24.351 -51.671 60.452 1.00 78.94 181 LEU A O 1
ATOM 1461 N N . ARG A 1 182 ? -25.129 -49.571 60.588 1.00 76.31 182 ARG A N 1
ATOM 1462 C CA . ARG A 1 182 ? -26.047 -49.825 61.715 1.00 76.31 182 ARG A CA 1
ATOM 1463 C C . ARG A 1 182 ? -27.367 -50.460 61.282 1.00 76.31 182 ARG A C 1
ATOM 1465 O O . ARG A 1 182 ? -27.965 -51.159 62.085 1.00 76.31 182 ARG A O 1
ATOM 1472 N N . LEU A 1 183 ? -27.792 -50.236 60.039 1.00 68.44 183 LEU A N 1
ATOM 1473 C CA . LEU A 1 183 ? -29.032 -50.781 59.467 1.00 68.44 183 LEU A CA 1
ATOM 1474 C C . LEU A 1 183 ? -28.882 -52.208 58.905 1.00 68.44 183 LEU A C 1
ATOM 1476 O O . LEU A 1 183 ? -29.859 -52.786 58.446 1.00 68.44 183 LEU A O 1
ATOM 1480 N N . VAL A 1 184 ? -27.667 -52.765 58.916 1.00 67.81 184 VAL A N 1
ATOM 1481 C CA . VAL A 1 184 ? -27.341 -54.112 58.399 1.00 67.81 184 VAL A CA 1
ATOM 1482 C C . VAL A 1 184 ? -27.184 -55.140 59.541 1.00 67.81 184 VAL A C 1
ATOM 1484 O O . VAL A 1 184 ? -26.777 -56.275 59.311 1.00 67.81 184 VAL A O 1
ATOM 1487 N N . ARG A 1 185 ? -27.507 -54.760 60.783 1.00 50.00 185 ARG A N 1
ATOM 1488 C CA . ARG A 1 185 ? -27.540 -55.642 61.961 1.00 50.00 185 ARG A CA 1
ATOM 1489 C C . ARG A 1 185 ? -28.973 -55.960 62.350 1.00 50.00 185 ARG A C 1
ATOM 1491 O O . ARG A 1 185 ? -29.185 -57.113 62.777 1.00 50.00 185 ARG A O 1
#

pLDDT: mean 81.21, std 15.49, range [41.47, 97.62]

Radius of gyration: 37.97 Å; chains: 1; bounding box: 78×89×101 Å